Protein AF-A0AAV5IUZ8-F1 (afdb_monomer_lite)

pLDDT: mean 70.67, std 24.54, range [26.42, 98.56]

Foldseek 3Di:
DDDPPPVVVVVVVPDPDPDDDPPPDDDDDDPVVVVVVVVVVVVVVVVVVVVVVVVVVVVVVVVVVVVVCVVVVVVVVVVVVVVVVVVVVVVVVVVVVVCVVVVVVVVVVVVVVVVVVVVVLVVCVVPDPPDPDDPVRVVVVVVVVVVVVVVVVVVVVVVVVVVVVVCPPVPVPDPDDDPDDPDPPADPVNVCVVPPPVDDDPDDDDDDDDDDDDDDDDDDDDDDDDDDDDDDDDDDDDDDDDDDDDDDDDDD

Organism: NCBI:txid152421

Secondary structure (DSSP, 8-state):
---SSHHHHHHGGG--------------SSSHHHHHHHHHHHHHHHHHHHHHHHHHHHHHHHHHHHHHHHHHHHHHHHHHHHHHHHHHHHHHHHHHHHHHHHHHHHHHHHHHHHHHHHHHHHHHHHH----SS-HHHHHHHHHHHHHHHHHHHHHHHHHHHHHHHHTTTTSSS--S---S----SS-HHHHHHHT-TTS------PPPP-----------------------PPP----PPPPPPPPPP---

Sequence (252 aa):
MGAGDWFRSFICLKKVKNGTSKQVQQPNNGGNHEHIAAIRIQTAYRAYRARKAFRRLNGVRRFNELVQAHPVKEQTSSTLSHLHSWCDIQSRIRARRLCMVTEGRIKQKKLENQMKLEAKLHELEVEWCGGSETMEEILSRIQQREEAAVKRERAMAYAFSHQWRANASQYLGQTSFNLGRENWGWSWKERWIAARPWEVRVVSQGSHPKKANGKQGSKGGEEVKDPDPVISALPNGKVAAPKPKKVAPADG

Radius of gyration: 45.54 Å; chains: 1; bounding box: 79×78×131 Å

Structure (mmCIF, N/CA/C/O backbone):
data_AF-A0AAV5IUZ8-F1
#
_entry.id   AF-A0AAV5IUZ8-F1
#
loop_
_atom_site.group_PDB
_atom_site.id
_atom_site.type_symbol
_atom_site.label_atom_id
_atom_site.label_alt_id
_atom_site.label_comp_id
_atom_site.label_asym_id
_atom_site.label_entity_id
_atom_site.label_seq_id
_atom_site.pdbx_PDB_ins_code
_atom_site.Cartn_x
_atom_site.Cartn_y
_atom_site.Cartn_z
_atom_site.occupancy
_atom_site.B_iso_or_equiv
_atom_site.auth_seq_id
_atom_site.auth_comp_id
_atom_site.auth_asym_id
_atom_site.auth_atom_id
_atom_site.pdbx_PDB_model_num
ATOM 1 N N . MET A 1 1 ? 22.072 35.917 -24.110 1.00 45.81 1 MET A N 1
ATOM 2 C CA . MET A 1 1 ? 23.061 35.708 -25.188 1.00 45.81 1 MET A CA 1
ATOM 3 C C . MET A 1 1 ? 23.155 34.214 -25.490 1.00 45.81 1 MET A C 1
ATOM 5 O O . MET A 1 1 ? 23.411 33.453 -24.573 1.00 45.81 1 MET A O 1
ATOM 9 N N . GLY A 1 2 ? 22.874 33.823 -26.739 1.00 48.75 2 GLY A N 1
ATOM 10 C CA . GLY A 1 2 ? 23.442 32.650 -27.429 1.00 48.75 2 GLY A CA 1
ATOM 11 C C . GLY A 1 2 ? 23.145 31.230 -26.924 1.00 48.75 2 GLY A C 1
ATOM 12 O O . GLY A 1 2 ? 24.039 30.585 -26.398 1.00 48.75 2 GLY A O 1
ATOM 13 N N . ALA A 1 3 ? 21.952 30.686 -27.189 1.00 51.19 3 ALA A N 1
ATOM 14 C CA . ALA A 1 3 ? 21.711 29.229 -27.152 1.00 51.19 3 ALA A CA 1
ATOM 15 C C . ALA A 1 3 ? 20.733 28.763 -28.255 1.00 51.19 3 ALA A C 1
ATOM 17 O O . ALA A 1 3 ? 19.965 27.824 -28.069 1.00 51.19 3 ALA A O 1
ATOM 18 N N . GLY A 1 4 ? 20.721 29.456 -29.401 1.00 46.34 4 GLY A N 1
ATOM 19 C CA . GLY A 1 4 ? 19.759 29.224 -30.489 1.00 46.34 4 GLY A CA 1
ATOM 20 C C . GLY A 1 4 ? 20.346 28.687 -31.799 1.00 46.34 4 GLY A C 1
ATOM 21 O O . GLY A 1 4 ? 19.582 28.364 -32.707 1.00 46.34 4 GLY A O 1
ATOM 22 N N . ASP A 1 5 ? 21.672 28.566 -31.920 1.00 57.97 5 ASP A N 1
ATOM 23 C CA . ASP A 1 5 ? 22.314 28.416 -33.239 1.00 57.97 5 ASP A CA 1
ATOM 24 C C . ASP A 1 5 ? 22.674 26.983 -33.642 1.00 57.97 5 ASP A C 1
ATOM 26 O O . ASP A 1 5 ? 22.978 26.726 -34.809 1.00 57.97 5 ASP A O 1
ATOM 30 N N . TRP A 1 6 ? 22.573 25.999 -32.742 1.00 54.34 6 TRP A N 1
ATOM 31 C CA . TRP A 1 6 ? 22.939 24.628 -33.115 1.00 54.34 6 TRP A CA 1
ATOM 32 C C . TRP A 1 6 ? 21.868 23.927 -33.968 1.00 54.34 6 TRP A C 1
ATOM 34 O O . TRP A 1 6 ? 22.193 23.195 -34.904 1.00 54.34 6 TRP A O 1
ATOM 44 N N . PHE A 1 7 ? 20.584 24.215 -33.730 1.00 48.50 7 PHE A N 1
ATOM 45 C CA . PHE A 1 7 ? 19.484 23.590 -34.476 1.00 48.50 7 PHE A CA 1
ATOM 46 C C . PHE A 1 7 ? 19.320 24.134 -35.905 1.00 48.50 7 PHE A C 1
ATOM 48 O O . PHE A 1 7 ? 18.924 23.385 -36.800 1.00 48.50 7 PHE A O 1
ATOM 55 N N . ARG A 1 8 ? 19.689 25.397 -36.169 1.00 52.28 8 ARG A N 1
ATOM 56 C CA . ARG A 1 8 ? 19.676 25.955 -37.536 1.00 52.28 8 ARG A CA 1
ATOM 57 C C . ARG A 1 8 ? 20.780 25.368 -38.419 1.00 52.28 8 ARG A C 1
ATOM 59 O O . ARG A 1 8 ? 20.562 25.191 -39.614 1.00 52.28 8 ARG A O 1
ATOM 66 N N . SER A 1 9 ? 21.913 24.972 -37.835 1.00 52.97 9 SER A N 1
ATOM 67 C CA . SER A 1 9 ? 23.018 24.352 -38.579 1.00 52.97 9 SER A CA 1
ATOM 68 C C . SER A 1 9 ? 22.640 22.980 -39.167 1.00 52.97 9 SER A C 1
ATOM 70 O O . SER A 1 9 ? 22.997 22.660 -40.300 1.00 52.97 9 SER A O 1
ATOM 72 N N . PHE A 1 10 ? 21.816 22.194 -38.460 1.00 48.75 10 PHE A N 1
ATOM 73 C CA . PHE A 1 10 ? 21.432 20.849 -38.913 1.00 48.75 10 PHE A CA 1
ATOM 74 C C . PHE A 1 10 ? 20.345 20.841 -40.003 1.00 48.75 10 PHE A C 1
ATOM 76 O O . PHE A 1 10 ? 20.301 19.925 -40.825 1.00 48.75 10 PHE A O 1
ATOM 83 N N . ILE A 1 11 ? 19.483 21.864 -40.050 1.00 51.31 11 ILE A N 1
ATOM 84 C CA . ILE A 1 11 ? 18.425 21.977 -41.072 1.00 51.31 11 ILE A CA 1
ATOM 85 C C . ILE A 1 11 ? 18.948 22.622 -42.367 1.00 51.31 11 ILE A C 1
ATOM 87 O O . ILE A 1 11 ? 18.471 22.289 -43.454 1.00 51.31 11 ILE A O 1
ATOM 91 N N . CYS A 1 12 ? 19.992 23.453 -42.300 1.00 44.31 12 CYS A N 1
ATOM 92 C CA . CYS A 1 12 ? 20.579 24.072 -43.492 1.00 44.31 12 CYS A CA 1
ATOM 93 C C . CYS A 1 12 ? 21.400 23.113 -44.373 1.00 44.31 12 CYS A C 1
ATOM 95 O O . CYS A 1 12 ? 21.657 23.438 -45.530 1.00 44.31 12 CYS A O 1
ATOM 97 N N . LEU A 1 13 ? 21.744 21.904 -43.909 1.00 43.25 13 LEU A N 1
ATOM 98 C CA . LEU A 1 13 ? 22.466 20.936 -44.747 1.00 43.25 13 LEU A CA 1
ATOM 99 C C . LEU A 1 13 ? 21.565 20.162 -45.727 1.00 43.25 13 LEU A C 1
ATOM 101 O O . LEU A 1 13 ? 22.066 19.451 -46.595 1.00 43.25 13 LEU A O 1
ATOM 105 N N . LYS A 1 14 ? 20.234 20.296 -45.623 1.00 46.72 14 LYS A N 1
ATOM 106 C CA . LYS A 1 14 ? 19.278 19.546 -46.459 1.00 46.72 14 LYS A CA 1
ATOM 107 C C . LYS A 1 14 ? 18.715 20.331 -47.645 1.00 46.72 14 LYS A C 1
ATOM 109 O O . LYS A 1 14 ? 17.732 19.908 -48.249 1.00 46.72 14 LYS A O 1
ATOM 114 N N . LYS A 1 15 ? 19.332 21.459 -48.005 1.00 51.78 15 LYS A N 1
ATOM 115 C CA . LYS A 1 15 ? 18.940 22.238 -49.185 1.00 51.78 15 LYS A CA 1
ATOM 116 C C . LYS A 1 15 ? 20.157 22.634 -50.016 1.00 51.78 15 LYS A C 1
ATOM 118 O O . LYS A 1 15 ? 20.398 23.803 -50.290 1.00 51.78 15 LYS A O 1
ATOM 123 N N . VAL A 1 16 ? 20.916 21.623 -50.441 1.00 43.03 16 VAL A N 1
ATOM 124 C CA . VAL A 1 16 ? 21.790 21.770 -51.607 1.00 43.03 16 VAL A CA 1
ATOM 125 C C . VAL A 1 16 ? 20.883 21.913 -52.823 1.00 43.03 16 VAL A C 1
ATOM 127 O O . VAL A 1 16 ? 20.147 21.009 -53.208 1.00 43.03 16 VAL A O 1
ATOM 130 N N . LYS A 1 17 ? 20.894 23.130 -53.350 1.00 41.91 17 LYS A N 1
ATOM 131 C CA . LYS A 1 17 ? 20.275 23.574 -54.590 1.00 41.91 17 LYS A CA 1
ATOM 132 C C . LYS A 1 17 ? 20.760 22.661 -55.725 1.00 41.91 17 LYS A C 1
ATOM 134 O O . LYS A 1 17 ? 21.957 22.607 -55.990 1.00 41.91 17 LYS A O 1
ATOM 139 N N . ASN A 1 18 ? 19.835 21.956 -56.378 1.00 44.81 18 ASN A N 1
ATOM 140 C CA . ASN A 1 18 ? 20.086 21.228 -57.622 1.00 44.81 18 ASN A CA 1
ATOM 141 C C . ASN A 1 18 ? 20.405 22.253 -58.719 1.00 44.81 18 ASN A C 1
ATOM 143 O O . ASN A 1 18 ? 19.514 22.755 -59.397 1.00 44.81 18 ASN A O 1
ATOM 147 N N . GLY A 1 19 ? 21.675 22.630 -58.816 1.00 37.00 19 GLY A N 1
ATOM 148 C CA . GLY A 1 19 ? 22.200 23.518 -59.837 1.00 37.00 19 GLY A CA 1
ATOM 149 C C . GLY A 1 19 ? 23.027 22.724 -60.833 1.00 37.00 19 GLY A C 1
ATOM 150 O O . GLY A 1 19 ? 24.043 22.140 -60.467 1.00 37.00 19 GLY A O 1
ATOM 151 N N . THR A 1 20 ? 22.614 22.793 -62.098 1.00 37.56 20 THR A N 1
ATOM 152 C CA . THR A 1 20 ? 23.389 22.456 -63.302 1.00 37.56 20 THR A CA 1
ATOM 153 C C . THR A 1 20 ? 23.794 20.992 -63.474 1.00 37.56 20 THR A C 1
ATOM 155 O O . THR A 1 20 ? 24.857 20.542 -63.055 1.00 37.56 20 THR A O 1
ATOM 158 N N . SER A 1 21 ? 22.951 20.290 -64.234 1.00 48.59 21 SER A N 1
ATOM 159 C CA . SER A 1 21 ? 23.349 19.186 -65.105 1.00 48.59 21 SER A CA 1
ATOM 160 C C . SER A 1 21 ? 24.534 19.628 -65.971 1.00 48.59 21 SER A C 1
ATOM 162 O O . SER A 1 21 ? 24.364 20.323 -66.970 1.00 48.59 21 SER A O 1
ATOM 164 N N . LYS A 1 22 ? 25.751 19.269 -65.565 1.00 44.41 22 LYS A N 1
ATOM 165 C CA . LYS A 1 22 ? 26.856 19.096 -66.502 1.00 44.41 22 LYS A CA 1
ATOM 166 C C . LYS A 1 22 ? 26.858 17.617 -66.851 1.00 44.41 22 LYS A C 1
ATOM 168 O O . LYS A 1 22 ? 27.297 16.797 -66.046 1.00 44.41 22 LYS A O 1
ATOM 173 N N . GLN A 1 23 ? 26.315 17.283 -68.023 1.00 45.81 23 GLN A N 1
ATOM 174 C CA . GLN A 1 23 ? 26.639 16.023 -68.677 1.00 45.81 23 GLN A CA 1
ATOM 175 C C . GLN A 1 23 ? 28.162 15.969 -68.799 1.00 45.81 23 GLN A C 1
ATOM 177 O O . GLN A 1 23 ? 28.763 16.709 -69.574 1.00 45.81 23 GLN A O 1
ATOM 182 N N . VAL A 1 24 ? 28.790 15.134 -67.977 1.00 43.94 24 VAL A N 1
ATOM 183 C CA . VAL A 1 24 ? 30.162 14.712 -68.219 1.00 43.94 24 VAL A CA 1
ATOM 184 C C . VAL A 1 24 ? 30.075 13.700 -69.350 1.00 43.94 24 VAL A C 1
ATOM 186 O O . VAL A 1 24 ? 29.477 12.635 -69.199 1.00 43.94 24 VAL A O 1
ATOM 189 N N . GLN A 1 25 ? 30.606 14.109 -70.499 1.00 44.50 25 GLN A N 1
ATOM 190 C CA . GLN A 1 25 ? 30.820 13.299 -71.690 1.00 44.50 25 GLN A CA 1
ATOM 191 C C . GLN A 1 25 ? 31.369 11.919 -71.290 1.00 44.50 25 GLN A C 1
ATOM 193 O O . GLN A 1 25 ? 32.386 11.834 -70.601 1.00 44.50 25 GLN A O 1
ATOM 198 N N . GLN A 1 26 ? 30.701 10.845 -71.712 1.00 50.06 26 GLN A N 1
ATOM 199 C CA . GLN A 1 26 ? 31.278 9.503 -71.662 1.00 50.06 26 GLN A CA 1
ATOM 200 C C . GLN A 1 26 ? 32.349 9.370 -72.752 1.00 50.06 26 GLN A C 1
ATOM 202 O O . GLN A 1 26 ? 32.037 9.626 -73.916 1.00 50.06 26 GLN A O 1
ATOM 207 N N . PRO A 1 27 ? 33.556 8.871 -72.436 1.00 47.97 27 PRO A N 1
ATOM 208 C CA . PRO A 1 27 ? 34.378 8.178 -73.406 1.00 47.97 27 PRO A CA 1
ATOM 209 C C . PRO A 1 27 ? 34.230 6.664 -73.194 1.00 47.97 27 PRO A C 1
ATOM 211 O O . PRO A 1 27 ? 34.414 6.168 -72.090 1.00 47.97 27 PRO A O 1
ATOM 214 N N . ASN A 1 28 ? 33.858 5.971 -74.266 1.00 51.19 28 ASN A N 1
ATOM 215 C CA . ASN A 1 28 ? 33.983 4.543 -74.570 1.00 51.19 28 ASN A CA 1
ATOM 216 C C . ASN A 1 28 ? 33.874 3.449 -73.477 1.00 51.19 28 ASN A C 1
ATOM 218 O O . ASN A 1 28 ? 34.503 3.422 -72.422 1.00 51.19 28 ASN A O 1
ATOM 222 N N . ASN A 1 29 ? 33.062 2.468 -73.863 1.00 61.69 29 ASN A N 1
ATOM 223 C CA . ASN A 1 29 ? 32.582 1.285 -73.164 1.00 61.69 29 ASN A CA 1
ATOM 224 C C . ASN A 1 29 ? 33.733 0.338 -72.753 1.00 61.69 29 ASN A C 1
ATOM 226 O O . ASN A 1 29 ? 34.404 -0.220 -73.617 1.00 61.69 29 ASN A O 1
ATOM 230 N N . GLY A 1 30 ? 33.966 0.164 -71.445 1.00 54.38 30 GLY A N 1
ATOM 231 C CA . GLY A 1 30 ? 34.962 -0.771 -70.893 1.00 54.38 30 GLY A CA 1
ATOM 232 C C . GLY A 1 30 ? 35.444 -0.397 -69.484 1.00 54.38 30 GLY A C 1
ATOM 233 O O . GLY A 1 30 ? 35.091 -1.060 -68.516 1.00 54.38 30 GLY A O 1
ATOM 234 N N . GLY A 1 31 ? 36.176 0.716 -69.341 1.00 61.34 31 GLY A N 1
ATOM 235 C CA . GLY A 1 31 ? 36.820 1.122 -68.071 1.00 61.34 31 GLY A CA 1
ATOM 236 C C . GLY A 1 31 ? 35.959 1.941 -67.091 1.00 61.34 31 GLY A C 1
ATOM 237 O O . GLY A 1 31 ? 36.295 2.074 -65.914 1.00 61.34 31 GLY A O 1
ATOM 238 N N . ASN A 1 32 ? 34.817 2.481 -67.533 1.00 72.19 32 ASN A N 1
ATOM 239 C CA . ASN A 1 32 ? 33.970 3.349 -66.697 1.00 72.19 32 ASN A CA 1
ATOM 240 C C . ASN A 1 32 ? 33.165 2.577 -65.640 1.00 72.19 32 ASN A C 1
ATOM 242 O O . ASN A 1 32 ? 32.895 3.104 -64.559 1.00 72.19 32 ASN A O 1
ATOM 246 N N . HIS A 1 33 ? 32.788 1.328 -65.925 1.00 84.81 33 HIS A N 1
ATOM 247 C CA . HIS A 1 33 ? 32.017 0.508 -64.990 1.00 84.81 33 HIS A CA 1
ATOM 248 C C . HIS A 1 33 ? 32.831 0.128 -63.753 1.00 84.81 33 HIS A C 1
ATOM 250 O O . HIS A 1 33 ? 32.316 0.218 -62.638 1.00 84.81 33 HIS A O 1
ATOM 256 N N . GLU A 1 34 ? 34.104 -0.219 -63.934 1.00 90.81 34 GLU A N 1
ATOM 257 C CA . GLU A 1 34 ? 35.024 -0.541 -62.842 1.00 90.81 34 GLU A CA 1
ATOM 258 C C . GLU A 1 34 ? 35.296 0.682 -61.965 1.00 90.81 34 GLU A C 1
ATOM 260 O O . GLU A 1 34 ? 35.217 0.597 -60.740 1.00 90.81 34 GLU A O 1
ATOM 265 N N . HIS A 1 35 ? 35.515 1.850 -62.576 1.00 91.75 35 HIS A N 1
ATOM 266 C CA . HIS A 1 35 ? 35.729 3.096 -61.843 1.00 91.75 35 HIS A CA 1
ATOM 267 C C . HIS A 1 35 ? 34.485 3.515 -61.036 1.00 91.75 35 HIS A C 1
ATOM 269 O O . HIS A 1 35 ? 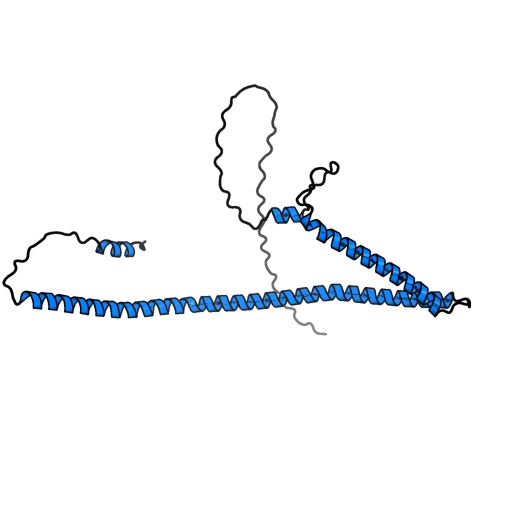34.580 3.855 -59.853 1.00 91.75 35 HIS A O 1
ATOM 275 N N . ILE A 1 36 ? 33.287 3.421 -61.628 1.00 92.12 36 ILE A N 1
ATOM 276 C CA . ILE A 1 36 ? 32.020 3.680 -60.925 1.00 92.12 36 ILE A CA 1
ATOM 277 C C . ILE A 1 36 ? 31.805 2.660 -59.794 1.00 92.12 36 ILE A C 1
ATOM 279 O O . ILE A 1 36 ? 31.396 3.037 -58.691 1.00 92.12 36 ILE A O 1
ATOM 283 N N . ALA A 1 37 ? 32.099 1.378 -60.025 1.00 94.50 37 ALA A N 1
ATOM 284 C CA . ALA A 1 37 ? 32.003 0.338 -59.004 1.00 94.50 37 ALA A CA 1
ATOM 285 C C . ALA A 1 37 ? 32.979 0.586 -57.842 1.00 94.50 37 ALA A C 1
ATOM 287 O O . ALA A 1 37 ? 32.572 0.530 -56.680 1.00 94.50 37 ALA A O 1
ATOM 288 N N . ALA A 1 38 ? 34.230 0.951 -58.134 1.00 95.50 38 ALA A N 1
ATOM 289 C CA . ALA A 1 38 ? 35.240 1.288 -57.137 1.00 95.50 38 ALA A CA 1
ATOM 290 C C . ALA A 1 38 ? 34.796 2.468 -56.260 1.00 95.50 38 ALA A C 1
ATOM 292 O O . ALA A 1 38 ? 34.865 2.381 -55.030 1.00 95.50 38 ALA A O 1
ATOM 293 N N . ILE A 1 39 ? 34.241 3.528 -56.860 1.00 94.88 39 ILE A N 1
ATOM 294 C CA . ILE A 1 39 ? 33.675 4.662 -56.113 1.00 94.88 39 ILE A CA 1
ATOM 295 C C . ILE A 1 39 ? 32.546 4.190 -55.189 1.00 94.88 39 ILE A C 1
ATOM 297 O O . ILE A 1 39 ? 32.513 4.567 -54.013 1.00 94.88 39 ILE A O 1
ATOM 301 N N . ARG A 1 40 ? 31.629 3.342 -55.670 1.00 96.56 40 ARG A N 1
ATOM 302 C CA . ARG A 1 40 ? 30.523 2.807 -54.853 1.00 96.56 40 ARG A CA 1
ATOM 303 C C . ARG A 1 40 ? 31.028 1.969 -53.677 1.00 96.56 40 ARG A C 1
ATOM 305 O O . ARG A 1 40 ? 30.537 2.132 -52.561 1.00 96.56 40 ARG A O 1
ATOM 312 N N . ILE A 1 41 ? 32.031 1.121 -53.892 1.00 96.31 41 ILE A N 1
ATOM 313 C CA . ILE A 1 41 ? 32.628 0.295 -52.834 1.00 96.31 41 ILE A CA 1
ATOM 314 C C . ILE A 1 41 ? 33.334 1.181 -51.796 1.00 96.31 41 ILE A C 1
ATOM 316 O O . ILE A 1 41 ? 33.092 1.052 -50.594 1.00 96.31 41 ILE A O 1
ATOM 320 N N . GLN A 1 42 ? 34.156 2.135 -52.237 1.00 97.06 42 GLN A N 1
ATOM 321 C CA . GLN A 1 42 ? 34.895 3.033 -51.346 1.00 97.06 42 GLN A CA 1
ATOM 322 C C . GLN A 1 42 ? 33.965 3.941 -50.533 1.00 97.06 42 GLN A C 1
ATOM 324 O O . GLN A 1 42 ? 34.158 4.112 -49.325 1.00 97.06 42 GLN A O 1
ATOM 329 N N . THR A 1 43 ? 32.935 4.506 -51.166 1.00 97.44 43 THR A N 1
ATOM 330 C CA . THR A 1 43 ? 31.925 5.325 -50.478 1.00 97.44 43 THR A CA 1
ATOM 331 C C . THR A 1 43 ? 31.140 4.499 -49.461 1.00 97.44 43 THR A C 1
ATOM 333 O O . THR A 1 43 ? 30.989 4.936 -48.315 1.00 97.44 43 THR A O 1
ATOM 336 N N . ALA A 1 44 ? 30.725 3.276 -49.810 1.00 97.69 44 ALA A N 1
ATOM 337 C CA . ALA A 1 44 ? 30.066 2.362 -48.880 1.00 97.69 44 ALA A CA 1
ATOM 338 C C . ALA A 1 44 ? 30.960 2.014 -47.676 1.00 97.69 44 ALA A C 1
ATOM 340 O O . ALA A 1 44 ? 30.487 2.048 -46.534 1.00 97.69 44 ALA A O 1
ATOM 341 N N . TYR A 1 45 ? 32.252 1.753 -47.899 1.00 97.81 45 TYR A N 1
ATOM 342 C CA . TYR A 1 45 ? 33.212 1.449 -46.835 1.00 97.81 45 TYR A CA 1
ATOM 343 C C . TYR A 1 45 ? 33.464 2.645 -45.904 1.00 97.81 45 TYR A C 1
ATOM 345 O O . TYR A 1 45 ? 33.407 2.500 -44.678 1.00 97.81 45 TYR A O 1
ATOM 353 N N . ARG A 1 46 ? 33.665 3.851 -46.458 1.00 97.50 46 ARG A N 1
ATOM 354 C CA . ARG A 1 46 ? 33.797 5.094 -45.670 1.00 97.50 46 ARG A CA 1
ATOM 355 C C . ARG A 1 46 ? 32.553 5.330 -44.810 1.00 97.50 46 ARG A C 1
ATOM 357 O O . ARG A 1 46 ? 32.670 5.593 -43.611 1.00 97.50 46 ARG A O 1
ATOM 364 N N . ALA A 1 47 ? 31.365 5.139 -45.383 1.00 97.69 47 ALA A N 1
ATOM 365 C CA . ALA A 1 47 ? 30.107 5.263 -44.657 1.00 97.69 47 ALA A CA 1
ATOM 366 C C . ALA A 1 47 ? 29.949 4.186 -43.566 1.00 97.69 47 ALA A C 1
ATOM 368 O O . ALA A 1 47 ? 29.478 4.482 -42.467 1.00 97.69 47 ALA A O 1
ATOM 369 N N . TYR A 1 48 ? 30.372 2.942 -43.821 1.00 97.75 48 TYR A N 1
ATOM 370 C CA . TYR A 1 48 ? 30.382 1.879 -42.813 1.00 97.75 48 TYR A CA 1
ATOM 371 C C . TYR A 1 48 ? 31.298 2.221 -41.634 1.00 97.75 48 TYR A C 1
ATOM 373 O O . TYR A 1 48 ? 30.868 2.113 -40.483 1.00 97.75 48 TYR A O 1
ATOM 381 N N . ARG A 1 49 ? 32.520 2.702 -41.895 1.00 97.94 49 ARG A N 1
ATOM 382 C CA . ARG A 1 49 ? 33.442 3.149 -40.842 1.00 97.94 49 ARG A CA 1
ATOM 383 C C . ARG A 1 49 ? 32.853 4.277 -39.996 1.00 97.94 49 ARG A C 1
ATOM 385 O O . ARG A 1 49 ? 32.912 4.190 -38.769 1.00 97.94 49 ARG A O 1
ATOM 392 N N . ALA A 1 50 ? 32.243 5.279 -40.632 1.00 97.75 50 ALA A N 1
ATOM 393 C CA . ALA A 1 50 ? 31.577 6.378 -39.936 1.00 97.75 50 ALA A CA 1
ATOM 394 C C . ALA A 1 50 ? 30.423 5.874 -39.053 1.00 97.75 50 ALA A C 1
ATOM 396 O O . ALA A 1 50 ? 30.371 6.182 -37.864 1.00 97.75 50 ALA A O 1
ATOM 397 N N . ARG A 1 51 ? 29.549 5.008 -39.588 1.00 97.69 51 ARG A N 1
ATOM 398 C CA . ARG A 1 51 ? 28.462 4.386 -38.812 1.00 97.69 51 ARG A CA 1
ATOM 399 C C . ARG A 1 51 ? 28.989 3.546 -37.651 1.00 97.69 51 ARG A C 1
ATOM 401 O O . ARG A 1 51 ? 28.427 3.609 -36.562 1.00 97.69 51 ARG A O 1
ATOM 408 N N . LYS A 1 52 ? 30.063 2.775 -37.851 1.00 96.88 52 LYS A N 1
ATOM 409 C CA . LYS A 1 52 ? 30.680 1.958 -36.795 1.00 96.88 52 LYS A CA 1
ATOM 410 C C . LYS A 1 52 ? 31.229 2.832 -35.668 1.00 96.88 52 LYS A C 1
ATOM 412 O O . LYS A 1 52 ? 31.009 2.501 -34.509 1.00 96.88 52 LYS A O 1
ATOM 417 N N . ALA A 1 53 ? 31.902 3.939 -35.983 1.00 97.19 53 ALA A N 1
ATOM 418 C CA . ALA A 1 53 ? 32.379 4.893 -34.980 1.00 97.19 53 ALA A CA 1
ATOM 419 C C . ALA A 1 53 ? 31.212 5.581 -34.253 1.00 97.19 53 ALA A C 1
ATOM 421 O O . ALA A 1 53 ? 31.168 5.589 -33.026 1.00 97.19 53 ALA A O 1
ATOM 422 N N . PHE A 1 54 ? 30.212 6.057 -34.997 1.00 96.75 54 PHE A N 1
ATOM 423 C CA . PHE A 1 54 ? 29.031 6.704 -34.430 1.00 96.75 54 PHE A CA 1
ATOM 424 C C . PHE A 1 54 ? 28.237 5.781 -33.496 1.00 96.75 54 PHE A C 1
ATOM 426 O O . PHE A 1 54 ? 27.806 6.209 -32.430 1.00 96.75 54 PHE A O 1
ATOM 433 N N . ARG A 1 55 ? 28.084 4.494 -33.842 1.00 96.94 55 ARG A N 1
ATOM 434 C CA . ARG A 1 55 ? 27.450 3.500 -32.957 1.00 96.94 55 ARG A CA 1
ATOM 435 C C . ARG A 1 55 ? 28.206 3.342 -31.637 1.00 96.94 55 ARG A C 1
ATOM 437 O O . ARG A 1 55 ? 27.555 3.282 -30.600 1.00 96.94 55 ARG A O 1
ATOM 444 N N . ARG A 1 56 ? 29.548 3.329 -31.659 1.00 96.62 56 ARG A N 1
ATOM 445 C CA . ARG A 1 56 ? 30.359 3.295 -30.426 1.00 96.62 56 ARG A CA 1
ATOM 446 C C . ARG A 1 56 ? 30.109 4.537 -29.572 1.00 96.62 56 ARG A C 1
ATOM 448 O O . ARG A 1 56 ? 29.807 4.400 -28.394 1.00 96.62 56 ARG A O 1
ATOM 455 N N . LEU A 1 57 ? 30.147 5.726 -30.176 1.00 96.75 57 LEU A N 1
ATOM 456 C CA . LEU A 1 57 ? 29.902 6.989 -29.468 1.00 96.75 57 LEU A CA 1
ATOM 457 C C . LEU A 1 57 ? 28.484 7.067 -28.882 1.00 96.75 57 LEU A C 1
ATOM 459 O O . LEU A 1 57 ? 28.309 7.486 -27.743 1.00 96.75 57 LEU A O 1
ATOM 463 N N . ASN A 1 58 ? 27.469 6.604 -29.615 1.00 96.75 58 ASN A N 1
ATOM 464 C CA . ASN A 1 58 ? 26.103 6.524 -29.093 1.00 96.75 58 ASN A CA 1
ATOM 465 C C . ASN A 1 58 ? 25.969 5.531 -27.932 1.00 96.75 58 ASN A C 1
ATOM 467 O O . ASN A 1 58 ? 25.206 5.797 -27.008 1.00 96.75 58 ASN A O 1
ATOM 471 N N . GLY A 1 59 ? 26.693 4.408 -27.969 1.00 96.38 59 GLY A N 1
ATOM 472 C CA . GLY A 1 59 ? 26.759 3.472 -26.845 1.00 96.38 59 GLY A CA 1
ATOM 473 C C . GLY A 1 59 ? 27.313 4.140 -25.586 1.00 96.38 59 GLY A C 1
ATOM 474 O O . GLY A 1 59 ? 26.693 4.057 -24.530 1.00 96.38 59 GLY A O 1
ATOM 475 N N . VAL A 1 60 ? 28.412 4.888 -25.725 1.00 96.94 60 VAL A N 1
ATOM 476 C CA . VAL A 1 60 ? 29.015 5.659 -24.622 1.00 96.94 60 VAL A CA 1
ATOM 477 C C . VAL A 1 60 ? 28.059 6.732 -24.094 1.00 96.94 60 VAL A C 1
ATOM 479 O O . VAL A 1 60 ? 27.891 6.861 -22.886 1.00 96.94 60 VAL A O 1
ATOM 482 N N . ARG A 1 61 ? 27.373 7.470 -24.976 1.00 97.12 61 ARG A N 1
ATOM 483 C CA . ARG A 1 61 ? 26.387 8.482 -24.565 1.00 97.12 61 ARG A CA 1
ATOM 484 C C . ARG A 1 61 ? 25.255 7.880 -23.728 1.00 97.12 61 ARG A C 1
ATOM 486 O O . ARG A 1 61 ? 24.951 8.407 -22.665 1.00 97.12 61 ARG A O 1
ATOM 493 N N . ARG A 1 62 ? 24.675 6.761 -24.173 1.00 96.69 62 ARG A N 1
ATOM 494 C CA . ARG A 1 62 ? 23.617 6.052 -23.429 1.00 96.69 62 ARG A CA 1
ATOM 495 C C . ARG A 1 62 ? 24.112 5.536 -22.082 1.00 96.69 62 ARG A C 1
ATOM 497 O O . ARG A 1 62 ? 23.385 5.605 -21.100 1.00 96.69 62 ARG A O 1
ATOM 504 N N . PHE A 1 63 ? 25.344 5.032 -22.031 1.00 96.19 63 PHE A N 1
ATOM 505 C CA . PHE A 1 63 ? 25.953 4.606 -20.775 1.00 96.19 63 PHE A CA 1
ATOM 506 C C . PHE A 1 63 ? 26.087 5.779 -19.795 1.00 96.19 63 PHE A C 1
ATOM 508 O O . PHE A 1 63 ? 25.662 5.661 -18.651 1.00 96.19 63 PHE A O 1
ATOM 515 N N . ASN A 1 64 ? 26.574 6.934 -20.253 1.00 95.56 64 ASN A N 1
ATOM 516 C CA . ASN A 1 64 ? 26.662 8.131 -19.414 1.00 95.56 64 ASN A CA 1
ATOM 517 C C . ASN A 1 64 ? 25.285 8.601 -18.924 1.00 95.56 64 ASN A C 1
ATOM 519 O O . ASN A 1 64 ? 25.145 8.925 -17.749 1.00 95.56 64 ASN A O 1
ATOM 523 N N . GLU A 1 65 ? 24.261 8.594 -19.785 1.00 95.94 65 GLU A N 1
ATOM 524 C CA . GLU A 1 65 ? 22.878 8.907 -19.390 1.00 95.94 65 GLU A CA 1
ATOM 525 C C . GLU A 1 65 ? 22.389 7.971 -18.262 1.00 95.94 65 GLU A C 1
ATOM 527 O O . GLU A 1 65 ? 21.775 8.430 -17.298 1.00 95.94 65 GLU A O 1
ATOM 532 N N . LEU A 1 66 ? 22.716 6.673 -18.324 1.00 96.00 66 LEU A N 1
ATOM 533 C CA . LEU A 1 66 ? 22.373 5.705 -17.275 1.00 96.00 66 LEU A CA 1
ATOM 534 C C . LEU A 1 66 ? 23.141 5.939 -15.970 1.00 96.00 66 LEU A C 1
ATOM 536 O O . LEU A 1 66 ? 22.533 5.900 -14.900 1.00 96.00 66 LEU A O 1
ATOM 540 N N . VAL A 1 67 ? 24.449 6.195 -16.047 1.00 96.50 67 VAL A N 1
ATOM 541 C CA . VAL A 1 67 ? 25.292 6.462 -14.870 1.00 96.50 67 VAL A CA 1
ATOM 542 C C . VAL A 1 67 ? 24.808 7.709 -14.132 1.00 96.50 67 VAL A C 1
ATOM 544 O O . VAL A 1 67 ? 24.691 7.687 -12.911 1.00 96.50 67 VAL A O 1
ATOM 547 N N . GLN A 1 68 ? 24.446 8.768 -14.861 1.00 94.69 68 GLN A N 1
ATOM 548 C CA . GLN A 1 68 ? 23.925 9.998 -14.257 1.00 94.69 68 GLN A CA 1
ATOM 549 C C . GLN A 1 68 ? 22.524 9.821 -13.649 1.00 94.69 68 GLN A C 1
ATOM 551 O O . GLN A 1 68 ? 22.193 10.468 -12.659 1.00 94.69 68 GLN A O 1
ATOM 556 N N . ALA A 1 69 ? 21.696 8.924 -14.196 1.00 93.62 69 ALA A N 1
ATOM 557 C CA . ALA A 1 69 ? 20.371 8.624 -13.648 1.00 93.62 69 ALA A CA 1
ATOM 558 C C . ALA A 1 69 ? 20.406 7.697 -12.416 1.00 93.62 69 ALA A C 1
ATOM 560 O O . ALA A 1 69 ? 19.450 7.667 -11.639 1.00 93.62 69 ALA A O 1
ATOM 561 N N . HIS A 1 70 ? 21.481 6.929 -12.229 1.00 96.00 70 HIS A N 1
ATOM 562 C CA . HIS A 1 70 ? 21.645 5.989 -11.120 1.00 96.00 70 HIS A CA 1
ATOM 563 C C . HIS A 1 70 ? 21.516 6.621 -9.718 1.00 96.00 70 HIS A C 1
ATOM 565 O O . HIS A 1 70 ? 20.705 6.124 -8.937 1.00 96.00 70 HIS A O 1
ATOM 571 N N . PRO A 1 71 ? 22.221 7.719 -9.364 1.00 95.62 71 PRO A N 1
ATOM 572 C CA . PRO A 1 71 ? 22.118 8.304 -8.023 1.00 95.62 71 PRO A CA 1
ATOM 573 C C . PRO A 1 71 ? 20.698 8.771 -7.679 1.00 95.62 71 PRO A C 1
ATOM 575 O O . PRO A 1 71 ? 20.271 8.633 -6.538 1.00 95.62 71 PRO A O 1
ATOM 578 N N . VAL A 1 72 ? 19.931 9.259 -8.661 1.00 95.50 72 VAL A N 1
ATOM 579 C CA . VAL A 1 72 ? 18.527 9.658 -8.457 1.00 95.50 72 VAL A CA 1
ATOM 580 C C . VAL A 1 72 ? 17.657 8.444 -8.113 1.00 95.50 72 VAL A C 1
ATOM 582 O O . VAL A 1 72 ? 16.785 8.525 -7.246 1.00 95.50 72 VAL A O 1
ATOM 585 N N . LYS A 1 73 ? 17.900 7.294 -8.752 1.00 95.75 73 LYS A N 1
ATOM 586 C CA . LYS A 1 73 ? 17.200 6.039 -8.435 1.00 95.75 73 LYS A CA 1
ATOM 587 C C . LYS A 1 73 ? 17.536 5.543 -7.030 1.00 95.75 73 LYS A C 1
ATOM 589 O O . LYS A 1 73 ? 16.629 5.200 -6.281 1.00 95.75 73 LYS A O 1
ATOM 594 N N . GLU A 1 74 ? 18.808 5.580 -6.649 1.00 95.88 74 GLU A N 1
ATOM 595 C CA . GLU A 1 74 ? 19.233 5.215 -5.293 1.00 95.88 74 GLU A CA 1
ATOM 596 C C . GLU A 1 74 ? 18.636 6.153 -4.237 1.00 95.88 74 GLU A C 1
ATOM 598 O O . GLU A 1 74 ? 18.100 5.702 -3.225 1.00 95.88 74 GLU A O 1
ATOM 603 N N . GLN A 1 75 ? 18.632 7.465 -4.495 1.00 96.50 75 GLN A N 1
ATOM 604 C CA . GLN A 1 75 ? 18.053 8.450 -3.583 1.00 96.50 75 GLN A CA 1
ATOM 605 C C . GLN A 1 75 ? 16.539 8.257 -3.420 1.00 96.50 75 GLN A C 1
ATOM 607 O O . GLN A 1 75 ? 16.024 8.312 -2.301 1.00 96.50 75 GLN A O 1
ATOM 612 N N . THR A 1 76 ? 15.817 8.020 -4.516 1.00 97.38 76 THR A N 1
ATOM 613 C CA . THR A 1 76 ? 14.362 7.792 -4.483 1.00 97.38 76 THR A CA 1
ATOM 614 C C . THR A 1 76 ? 14.005 6.473 -3.804 1.00 97.38 76 THR A C 1
ATOM 616 O O . THR A 1 76 ? 13.119 6.464 -2.953 1.00 97.38 76 THR A O 1
ATOM 619 N N . SER A 1 77 ? 14.733 5.393 -4.101 1.00 97.75 77 SER A N 1
ATOM 620 C CA . SER A 1 77 ? 14.594 4.091 -3.435 1.00 97.75 77 SER A CA 1
ATOM 621 C C . SER A 1 77 ? 14.844 4.194 -1.928 1.00 97.75 77 SER A C 1
ATOM 623 O O . SER A 1 77 ? 14.008 3.783 -1.121 1.00 97.75 77 SER A O 1
ATOM 625 N N . SER A 1 78 ? 15.946 4.838 -1.534 1.00 97.69 78 SER A N 1
ATOM 626 C CA . SER A 1 78 ? 16.267 5.093 -0.132 1.00 97.69 78 SER A CA 1
ATOM 627 C C . SER A 1 78 ? 15.160 5.900 0.547 1.00 97.69 78 SER A C 1
ATOM 629 O O . SER A 1 78 ? 14.616 5.468 1.561 1.00 97.69 78 SER A O 1
ATOM 631 N N . THR A 1 79 ? 14.740 7.027 -0.034 1.00 98.06 79 THR A N 1
ATOM 632 C CA . THR A 1 79 ? 13.654 7.864 0.513 1.00 98.06 79 THR A CA 1
ATOM 633 C C . THR A 1 79 ? 12.359 7.069 0.689 1.00 98.06 79 THR A C 1
ATOM 635 O O . THR A 1 79 ? 11.704 7.176 1.725 1.00 98.06 79 THR A O 1
ATOM 638 N N . LEU A 1 80 ? 12.007 6.228 -0.286 1.00 98.25 80 LEU A N 1
ATOM 639 C CA . LEU A 1 80 ? 10.825 5.375 -0.223 1.00 98.25 80 LEU A CA 1
ATOM 640 C C . LEU A 1 80 ? 10.923 4.350 0.919 1.00 98.25 80 LEU A C 1
ATOM 642 O O . LEU A 1 80 ? 9.964 4.179 1.666 1.00 98.25 80 LEU A O 1
ATOM 646 N N . SER A 1 81 ? 12.087 3.727 1.109 1.00 98.31 81 SER A N 1
ATOM 647 C CA . SER A 1 81 ? 12.339 2.802 2.224 1.00 98.31 81 SER A CA 1
ATOM 648 C C . SER A 1 81 ? 12.168 3.477 3.593 1.00 98.31 81 SER A C 1
ATOM 650 O O . SER A 1 81 ? 11.514 2.935 4.492 1.00 98.31 81 SER A O 1
ATOM 652 N N . HIS A 1 82 ? 12.670 4.709 3.741 1.00 97.81 82 HIS A N 1
ATOM 653 C CA . HIS A 1 82 ? 12.474 5.504 4.956 1.00 97.81 82 HIS A CA 1
ATOM 654 C C . HIS A 1 82 ? 10.997 5.844 5.182 1.00 97.81 82 HIS A C 1
ATOM 656 O O . HIS A 1 82 ? 10.510 5.726 6.307 1.00 97.81 82 HIS A O 1
ATOM 662 N N . LEU A 1 83 ? 10.268 6.224 4.127 1.00 98.50 83 LEU A N 1
ATOM 663 C CA . LEU A 1 83 ? 8.832 6.496 4.210 1.00 98.50 83 LEU A CA 1
ATOM 664 C C . LEU A 1 83 ? 8.039 5.254 4.622 1.00 98.50 83 LEU A C 1
ATOM 666 O O . LEU A 1 83 ? 7.213 5.351 5.526 1.00 98.50 83 LEU A O 1
ATOM 670 N N . HIS A 1 84 ? 8.314 4.089 4.029 1.00 98.38 84 HIS A N 1
ATOM 671 C CA . HIS A 1 84 ? 7.682 2.830 4.434 1.00 98.38 84 HIS A CA 1
ATOM 672 C C . HIS A 1 84 ? 7.940 2.523 5.907 1.00 98.38 84 HIS A C 1
ATOM 674 O O . HIS A 1 84 ? 6.995 2.321 6.669 1.00 98.38 84 HIS A O 1
ATOM 680 N N . SER A 1 85 ? 9.204 2.586 6.327 1.00 98.38 85 SER A N 1
ATOM 681 C CA . SER A 1 85 ? 9.594 2.346 7.719 1.00 98.38 85 SER A CA 1
ATOM 682 C C . SER A 1 85 ? 8.883 3.305 8.679 1.00 98.38 85 SER A C 1
ATOM 684 O O . SER A 1 85 ? 8.375 2.900 9.725 1.00 98.38 85 SER A O 1
ATOM 686 N N . TRP A 1 86 ? 8.784 4.584 8.312 1.00 98.44 86 TRP A N 1
ATOM 687 C CA . TRP A 1 86 ? 8.073 5.591 9.092 1.00 98.44 86 TRP A CA 1
ATOM 688 C C . TRP A 1 86 ? 6.568 5.309 9.181 1.00 98.44 86 TRP A C 1
ATOM 690 O O . TRP A 1 86 ? 5.995 5.359 10.273 1.00 98.44 86 TRP A O 1
ATOM 700 N N . CYS A 1 87 ? 5.923 4.969 8.064 1.00 98.50 87 CYS A N 1
ATOM 701 C CA . CYS A 1 87 ? 4.508 4.602 8.026 1.00 98.50 87 CYS A CA 1
ATOM 702 C C . CYS A 1 87 ? 4.209 3.358 8.874 1.00 98.50 87 CYS A C 1
ATOM 704 O O . CYS A 1 87 ? 3.203 3.334 9.591 1.00 98.50 87 CYS A O 1
ATOM 706 N N . ASP A 1 88 ? 5.090 2.360 8.859 1.00 98.56 88 ASP A N 1
ATOM 707 C CA . ASP A 1 88 ? 4.963 1.157 9.681 1.00 98.56 88 ASP A CA 1
ATOM 708 C C . ASP A 1 88 ? 5.082 1.482 11.172 1.00 98.56 88 ASP A C 1
ATOM 710 O O . ASP A 1 88 ? 4.254 1.044 11.979 1.00 98.56 88 ASP A O 1
ATOM 714 N N . ILE A 1 89 ? 6.063 2.309 11.553 1.00 98.50 89 ILE A N 1
ATOM 715 C CA . ILE A 1 89 ? 6.224 2.788 12.933 1.00 98.50 89 ILE A CA 1
ATOM 716 C C . ILE A 1 89 ? 4.973 3.554 13.378 1.00 98.50 89 ILE A C 1
ATOM 718 O O . ILE A 1 89 ? 4.419 3.269 14.443 1.00 98.50 89 ILE A O 1
ATOM 722 N N . GLN A 1 90 ? 4.478 4.487 12.561 1.00 98.44 90 GLN A N 1
ATOM 723 C CA . GLN A 1 90 ? 3.263 5.241 12.868 1.00 98.44 90 GLN A CA 1
ATOM 724 C C . GLN A 1 90 ? 2.043 4.329 13.031 1.00 98.44 90 GLN A C 1
ATOM 726 O O . GLN A 1 90 ? 1.254 4.516 13.962 1.00 98.44 90 GLN A O 1
ATOM 731 N N . SER A 1 91 ? 1.896 3.326 12.166 1.00 97.94 91 SER A N 1
ATOM 732 C CA . SER A 1 91 ? 0.798 2.358 12.227 1.00 97.94 91 SER A CA 1
ATOM 733 C C . SER A 1 91 ? 0.857 1.531 13.509 1.00 97.94 91 SER A C 1
ATOM 735 O O . SER A 1 91 ? -0.153 1.394 14.201 1.00 97.94 91 SER A O 1
ATOM 737 N N . ARG A 1 92 ? 2.052 1.075 13.906 1.00 98.31 92 ARG A N 1
ATOM 738 C CA . ARG A 1 92 ? 2.270 0.365 15.177 1.00 98.31 92 ARG A CA 1
ATOM 739 C C . ARG A 1 92 ? 1.962 1.241 16.390 1.00 98.31 92 ARG A C 1
ATOM 741 O O . ARG A 1 92 ? 1.325 0.767 17.329 1.00 98.31 92 ARG A O 1
ATOM 748 N N . ILE A 1 93 ? 2.362 2.514 16.382 1.00 98.31 93 ILE A N 1
ATOM 749 C CA . ILE A 1 93 ? 2.049 3.459 17.468 1.00 98.31 93 ILE A CA 1
ATOM 750 C C . ILE A 1 93 ? 0.537 3.664 17.583 1.00 98.31 93 ILE A C 1
ATOM 752 O O . ILE A 1 93 ? -0.008 3.598 18.684 1.00 98.31 93 ILE A O 1
ATOM 756 N N . ARG A 1 94 ? -0.155 3.890 16.460 1.00 97.94 94 ARG A N 1
ATOM 757 C CA . ARG A 1 94 ? -1.618 4.046 16.441 1.00 97.94 94 ARG A CA 1
ATOM 758 C C . ARG A 1 94 ? -2.321 2.791 16.954 1.00 97.94 94 ARG A C 1
ATOM 760 O O . ARG A 1 94 ? -3.199 2.914 17.803 1.00 97.94 94 ARG A O 1
ATOM 767 N N . ALA A 1 95 ? -1.893 1.609 16.507 1.00 97.31 95 ALA A N 1
ATOM 768 C CA . ALA A 1 95 ? -2.430 0.335 16.975 1.00 97.31 95 ALA A CA 1
ATOM 769 C C . ALA A 1 95 ? -2.246 0.171 18.490 1.00 97.31 95 ALA A C 1
ATOM 771 O O . ALA A 1 95 ? -3.213 -0.094 19.195 1.00 97.31 95 ALA A O 1
ATOM 772 N N . ARG A 1 96 ? -1.042 0.430 19.018 1.00 97.06 96 ARG A N 1
ATOM 773 C CA . ARG A 1 96 ? -0.777 0.373 20.466 1.00 97.06 96 ARG A CA 1
ATOM 774 C C . ARG A 1 96 ? -1.657 1.336 21.258 1.00 97.06 96 ARG A C 1
ATOM 776 O O . ARG A 1 96 ? -2.225 0.934 22.265 1.00 97.06 96 ARG A O 1
ATOM 783 N N . ARG A 1 97 ? -1.809 2.581 20.797 1.00 96.50 97 ARG A N 1
ATOM 784 C CA . ARG A 1 97 ? -2.682 3.572 21.450 1.00 96.50 97 ARG A CA 1
ATOM 785 C C . ARG A 1 97 ? -4.141 3.111 21.476 1.00 96.50 97 ARG A C 1
ATOM 787 O O . ARG A 1 97 ? -4.784 3.213 22.514 1.00 96.50 97 ARG A O 1
ATOM 794 N N . LEU A 1 98 ? -4.644 2.572 20.364 1.00 96.25 98 LEU A N 1
ATOM 795 C CA . LEU A 1 98 ? -6.002 2.030 20.285 1.00 96.25 98 LEU A CA 1
ATOM 796 C C . LEU A 1 98 ? -6.189 0.838 21.237 1.00 96.25 98 LEU A C 1
ATOM 798 O O . LEU A 1 98 ? -7.177 0.787 21.972 1.00 96.25 98 LEU A O 1
ATOM 802 N N . CYS A 1 99 ? -5.224 -0.086 21.263 1.00 95.31 99 CYS A N 1
ATOM 803 C CA . CYS A 1 99 ? -5.232 -1.216 22.187 1.00 95.31 99 CYS A CA 1
ATOM 804 C C . CYS A 1 99 ? -5.233 -0.742 23.641 1.00 95.31 99 CYS A C 1
ATOM 806 O O . CYS A 1 99 ? -6.108 -1.145 24.387 1.00 95.31 99 CYS A O 1
ATOM 808 N N . MET A 1 100 ? -4.351 0.179 24.040 1.00 94.12 100 MET A N 1
ATOM 809 C CA . MET A 1 100 ? -4.309 0.678 25.422 1.00 94.12 100 MET A CA 1
ATOM 810 C C . MET A 1 100 ? -5.641 1.290 25.880 1.00 94.12 100 MET A C 1
ATOM 812 O O . MET A 1 100 ? -6.102 1.007 26.984 1.00 94.12 100 MET A O 1
ATOM 816 N N . VAL A 1 101 ? -6.284 2.101 25.031 1.00 93.31 101 VAL A N 1
ATOM 817 C CA . VAL A 1 101 ? -7.574 2.737 25.355 1.00 93.31 101 VAL A CA 1
ATOM 818 C C . VAL A 1 101 ? -8.691 1.699 25.500 1.00 93.31 101 VAL A C 1
ATOM 820 O O . VAL A 1 101 ? -9.507 1.777 26.418 1.00 93.31 101 VAL A O 1
ATOM 823 N N . THR A 1 102 ? -8.740 0.721 24.596 1.00 93.44 102 THR A N 1
ATOM 824 C CA . THR A 1 102 ? -9.781 -0.317 24.610 1.00 93.44 102 THR A CA 1
ATOM 825 C C . THR A 1 102 ? -9.557 -1.334 25.722 1.00 93.44 102 THR A C 1
ATOM 827 O O . THR A 1 102 ? -10.482 -1.629 26.474 1.00 93.44 102 THR A O 1
ATOM 830 N N . GLU A 1 103 ? -8.330 -1.816 25.884 1.00 93.44 103 GLU A N 1
ATOM 831 C CA . GLU A 1 103 ? -7.940 -2.793 26.895 1.00 93.44 103 GLU A CA 1
ATOM 832 C C . GLU A 1 103 ? -8.121 -2.241 28.311 1.00 93.44 103 GLU A C 1
ATOM 834 O O . GLU A 1 103 ? -8.678 -2.937 29.156 1.00 93.44 103 GLU A O 1
ATOM 839 N N . GLY A 1 104 ? -7.740 -0.983 28.565 1.00 90.81 104 GLY A N 1
ATOM 840 C CA . GLY A 1 104 ? -7.971 -0.331 29.857 1.00 90.81 104 GLY A CA 1
ATOM 841 C C . GLY A 1 104 ? -9.458 -0.278 30.214 1.00 90.81 104 GLY A C 1
ATOM 842 O O . GLY A 1 104 ? -9.854 -0.706 31.297 1.00 90.81 104 GLY A O 1
ATOM 843 N N . ARG A 1 105 ? -10.306 0.143 29.264 1.00 92.25 105 ARG A N 1
ATOM 844 C CA . ARG A 1 105 ? -11.766 0.181 29.446 1.00 92.25 105 ARG A CA 1
ATOM 845 C C . ARG A 1 105 ? -12.365 -1.212 29.654 1.00 92.25 105 ARG A C 1
ATOM 847 O O . ARG A 1 105 ? -13.284 -1.363 30.453 1.00 92.25 105 ARG A O 1
ATOM 854 N N . ILE A 1 106 ? -11.872 -2.227 28.943 1.00 93.12 106 ILE A N 1
ATOM 855 C CA . ILE A 1 106 ? -12.328 -3.616 29.095 1.00 93.12 106 ILE A CA 1
ATOM 856 C C . ILE A 1 106 ? -11.923 -4.168 30.468 1.00 93.12 106 ILE A C 1
ATOM 858 O O . ILE A 1 106 ? -12.760 -4.753 31.152 1.00 93.12 106 ILE A O 1
ATOM 862 N N . LYS A 1 107 ? -10.673 -3.949 30.896 1.00 93.25 107 LYS A N 1
ATOM 863 C CA . LYS A 1 107 ? -10.165 -4.364 32.213 1.00 93.25 107 LYS A CA 1
ATOM 864 C C . LYS A 1 107 ? -10.942 -3.704 33.350 1.00 93.25 107 LYS A C 1
ATOM 866 O O . LYS A 1 107 ? -11.373 -4.405 34.259 1.00 93.25 107 LYS A O 1
ATOM 871 N N . GLN A 1 108 ? -11.181 -2.396 33.259 1.00 92.88 108 GLN A N 1
ATOM 872 C CA . GLN A 1 108 ? -11.977 -1.662 34.242 1.00 92.88 108 GLN A CA 1
ATOM 873 C C . GLN A 1 108 ? -13.397 -2.226 34.340 1.00 92.88 108 GLN A C 1
ATOM 875 O O . GLN A 1 108 ? -13.834 -2.592 35.425 1.00 92.88 108 GLN A O 1
ATOM 880 N N . LYS A 1 109 ? -14.092 -2.382 33.205 1.00 92.62 109 LYS A N 1
ATOM 881 C CA . LYS A 1 109 ? -15.437 -2.976 33.192 1.00 92.62 109 LYS A CA 1
ATOM 882 C C . LYS A 1 109 ? -15.462 -4.388 33.771 1.00 92.62 109 LYS A C 1
ATOM 884 O O . LYS A 1 109 ? -16.419 -4.752 34.442 1.00 92.62 109 LYS A O 1
ATOM 889 N N . LYS A 1 110 ? -14.428 -5.193 33.510 1.00 92.44 110 LYS A N 1
ATOM 890 C CA . LYS A 1 110 ? -14.316 -6.542 34.074 1.00 92.44 110 LYS A CA 1
ATOM 891 C C . LYS A 1 110 ? -14.211 -6.496 35.601 1.00 92.44 110 LYS A C 1
ATOM 893 O O . LYS A 1 110 ? -14.919 -7.252 36.256 1.00 92.44 110 LYS A O 1
ATOM 898 N N . LEU A 1 111 ? -13.379 -5.607 36.146 1.00 95.12 111 LEU A N 1
ATOM 899 C CA . LEU A 1 111 ? -13.240 -5.429 37.592 1.00 95.12 111 LEU A CA 1
ATOM 900 C C . LEU A 1 111 ? -14.545 -4.926 38.223 1.00 95.12 111 LEU A C 1
ATOM 902 O O . LEU A 1 111 ? -15.010 -5.500 39.198 1.00 95.12 111 LEU A O 1
ATOM 906 N N . GLU A 1 112 ? -15.180 -3.914 37.628 1.00 93.50 112 GLU A N 1
ATOM 907 C CA . GLU A 1 112 ? -16.480 -3.403 38.084 1.00 93.50 112 GLU A CA 1
ATOM 908 C C . GLU A 1 112 ? -17.554 -4.502 38.100 1.00 93.50 112 GLU A C 1
ATOM 910 O O . GLU A 1 112 ? -18.327 -4.601 39.049 1.00 93.50 112 GLU A O 1
ATOM 915 N N . ASN A 1 113 ? -17.597 -5.351 37.070 1.00 90.44 113 ASN A N 1
ATOM 916 C CA . ASN A 1 113 ? -18.530 -6.476 37.014 1.00 90.44 113 ASN A CA 1
ATOM 917 C C . ASN A 1 113 ? -18.233 -7.532 38.086 1.00 90.44 113 ASN A C 1
ATOM 919 O O . ASN A 1 113 ? -19.171 -8.075 38.661 1.00 90.44 113 ASN A O 1
ATOM 923 N N . GLN A 1 114 ? -16.956 -7.806 38.371 1.00 92.06 114 GLN A N 1
ATOM 924 C CA . GLN A 1 114 ? -16.566 -8.736 39.430 1.00 92.06 114 GLN A CA 1
ATOM 925 C C . GLN A 1 114 ? -16.994 -8.219 40.809 1.00 92.06 114 GLN A C 1
ATOM 927 O O . GLN A 1 114 ? -17.643 -8.947 41.550 1.00 92.06 114 GLN A O 1
ATOM 932 N N . MET A 1 115 ? -16.729 -6.946 41.115 1.00 93.31 115 MET A N 1
ATOM 933 C CA . MET A 1 115 ? -17.150 -6.332 42.381 1.00 93.31 115 MET A CA 1
ATOM 934 C C . MET A 1 115 ? -18.676 -6.338 42.541 1.00 93.31 115 MET A C 1
ATOM 936 O O . MET A 1 115 ? -19.185 -6.578 43.630 1.00 93.31 115 MET A O 1
ATOM 940 N N . LYS A 1 116 ? -19.432 -6.122 41.454 1.00 90.25 116 LYS A N 1
ATOM 941 C CA . LYS A 1 116 ? -20.901 -6.236 41.473 1.00 90.25 116 LYS A CA 1
ATOM 942 C C . LYS A 1 116 ? -21.376 -7.657 41.759 1.00 90.25 116 LYS A C 1
ATOM 944 O O . LYS A 1 116 ? -22.391 -7.820 42.424 1.00 90.25 116 LYS A O 1
ATOM 949 N N . LEU A 1 117 ? -20.685 -8.667 41.232 1.00 86.62 117 LEU A N 1
ATOM 950 C CA . LEU A 1 117 ? -21.009 -10.063 41.507 1.00 86.62 117 LEU A CA 1
ATOM 951 C C . LEU A 1 117 ? -20.748 -10.398 42.979 1.00 86.62 117 LEU A C 1
ATOM 953 O O . LEU A 1 117 ? -21.627 -10.945 43.631 1.00 86.62 117 LEU A O 1
ATOM 957 N N . GLU A 1 118 ? -19.585 -10.016 43.505 1.00 89.69 118 GLU A N 1
ATOM 958 C CA . GLU A 1 118 ? -19.231 -10.214 44.916 1.00 89.69 118 GLU A CA 1
ATOM 959 C C . GLU A 1 118 ? -20.206 -9.482 45.854 1.00 89.69 118 GLU A C 1
ATOM 961 O O . GLU A 1 118 ? -20.662 -10.061 46.835 1.00 89.69 118 GLU A O 1
ATOM 966 N N . ALA A 1 119 ? -20.623 -8.259 45.508 1.00 90.12 119 ALA A N 1
ATOM 967 C CA . ALA A 1 119 ? -21.638 -7.525 46.263 1.00 90.12 119 ALA A CA 1
ATOM 968 C C . ALA A 1 119 ? -23.004 -8.233 46.264 1.00 90.12 119 ALA A C 1
ATOM 970 O O . ALA A 1 119 ? -23.616 -8.350 47.321 1.00 90.12 119 ALA A O 1
ATOM 971 N N . LYS A 1 120 ? -23.459 -8.751 45.111 1.00 85.31 120 LYS A N 1
ATOM 972 C CA . LYS A 1 120 ? -24.704 -9.537 45.023 1.00 85.31 120 LYS A CA 1
ATOM 973 C C . LYS A 1 120 ? -24.634 -10.807 45.871 1.00 85.31 120 LYS A C 1
ATOM 975 O O . LYS A 1 120 ? -25.630 -11.168 46.482 1.00 85.31 120 LYS A O 1
ATOM 980 N N . LEU A 1 121 ? -23.483 -11.487 45.892 1.00 85.12 121 LEU A N 1
ATOM 981 C CA . LEU A 1 121 ? -23.280 -12.681 46.718 1.00 85.12 121 LEU A CA 1
ATOM 982 C C . LEU A 1 121 ? -23.381 -12.341 48.207 1.00 85.12 121 LEU A C 1
ATOM 984 O O . LEU A 1 121 ? -24.098 -13.022 48.930 1.00 85.12 121 LEU A O 1
ATOM 988 N N . HIS A 1 122 ? -22.725 -11.262 48.636 1.00 86.88 122 HIS A N 1
ATOM 989 C CA . HIS A 1 122 ? -22.758 -10.820 50.027 1.00 86.88 122 HIS A CA 1
ATOM 990 C C . HIS A 1 122 ? -24.148 -10.316 50.456 1.00 86.88 122 HIS A C 1
ATOM 992 O O . HIS A 1 122 ? -24.583 -10.589 51.568 1.00 86.88 122 HIS A O 1
ATOM 998 N N . GLU A 1 123 ? -24.866 -9.586 49.597 1.00 86.56 123 GLU A N 1
ATOM 999 C CA . GLU A 1 123 ? -26.251 -9.160 49.860 1.00 86.56 123 GLU A CA 1
ATOM 1000 C C . GLU A 1 123 ? -27.165 -10.371 50.083 1.00 86.56 123 GLU A C 1
ATOM 1002 O O . GLU A 1 123 ? -27.872 -10.434 51.088 1.00 86.56 123 GLU A O 1
ATOM 1007 N N . LEU A 1 124 ? -27.068 -11.374 49.204 1.00 81.12 124 LEU A N 1
ATOM 1008 C CA . LEU A 1 124 ? -27.806 -12.627 49.349 1.00 81.12 124 LEU A CA 1
ATOM 1009 C C . LEU A 1 124 ? -27.420 -13.381 50.624 1.00 81.12 124 LEU A C 1
ATOM 1011 O O . LEU A 1 124 ? -28.303 -13.927 51.273 1.00 81.12 124 LEU A O 1
ATOM 1015 N N . GLU A 1 125 ? -26.136 -13.415 50.990 1.00 83.62 125 GLU A N 1
ATOM 1016 C CA . GLU A 1 125 ? -25.650 -14.072 52.211 1.00 83.62 125 GLU A CA 1
ATOM 1017 C C . GLU A 1 125 ? -26.196 -13.410 53.485 1.00 83.62 125 GLU A C 1
ATOM 1019 O O . GLU A 1 125 ? -26.593 -14.109 54.414 1.00 83.62 125 GLU A O 1
ATOM 1024 N N . VAL A 1 126 ? -26.279 -12.076 53.513 1.00 82.38 126 VAL A N 1
ATOM 1025 C CA . VAL A 1 126 ? -26.813 -11.314 54.654 1.00 82.38 126 VAL A CA 1
ATOM 1026 C C . VAL A 1 126 ? -28.336 -11.434 54.770 1.00 82.38 126 VAL A C 1
ATOM 1028 O O . VAL A 1 126 ? -28.858 -11.510 55.881 1.00 82.38 126 VAL A O 1
ATOM 1031 N N . GLU A 1 127 ? -29.063 -11.447 53.651 1.00 79.12 127 GLU A N 1
ATOM 1032 C CA . GLU A 1 127 ? -30.535 -11.510 53.634 1.00 79.12 127 GLU A CA 1
ATOM 1033 C C . GLU A 1 127 ? -31.079 -12.953 53.736 1.00 79.12 127 GLU A C 1
ATOM 1035 O O . GLU A 1 127 ? -32.282 -13.175 53.910 1.00 79.12 127 GLU A O 1
ATOM 1040 N N . TRP A 1 128 ? -30.202 -13.960 53.662 1.00 75.94 128 TRP A N 1
ATOM 1041 C CA . TRP A 1 128 ? -30.572 -15.373 53.663 1.00 75.94 128 TRP A CA 1
ATOM 1042 C C . TRP A 1 128 ? -31.259 -15.822 54.964 1.00 75.94 128 TRP A C 1
ATOM 1044 O O . TRP A 1 128 ? -30.614 -16.128 55.964 1.00 75.94 128 TRP A O 1
ATOM 1054 N N . CYS A 1 129 ? -32.588 -15.958 54.937 1.00 61.94 129 CYS A N 1
ATOM 1055 C CA . CYS A 1 129 ? -33.394 -16.396 56.086 1.00 61.94 129 CYS A CA 1
ATOM 1056 C C . CYS A 1 129 ? -33.856 -17.867 56.005 1.00 61.94 129 CYS A C 1
ATOM 1058 O O . CYS A 1 129 ? -34.990 -18.176 56.367 1.00 61.94 129 CYS A O 1
ATOM 1060 N N . GLY A 1 130 ? -33.009 -18.788 55.523 1.00 66.81 130 GLY A N 1
ATOM 1061 C CA . GLY A 1 130 ? -33.265 -20.236 55.635 1.00 66.81 130 GLY A CA 1
ATOM 1062 C C . GLY A 1 130 ? -34.483 -20.757 54.855 1.00 66.81 130 GLY A C 1
ATOM 1063 O O . GLY A 1 130 ? -35.162 -21.673 55.318 1.00 66.81 130 GLY A O 1
ATOM 1064 N N . GLY A 1 131 ? -34.780 -20.167 53.692 1.00 73.38 131 GLY A N 1
ATOM 1065 C CA . GLY A 1 131 ? -35.848 -20.632 52.802 1.00 73.38 131 GLY A CA 1
ATOM 1066 C C . GLY A 1 131 ? -35.623 -22.057 52.271 1.00 73.38 131 GLY A C 1
ATOM 1067 O O . GLY A 1 131 ? -34.532 -22.610 52.369 1.00 73.38 131 GLY A O 1
ATOM 1068 N N . SER A 1 132 ? -36.670 -22.659 51.694 1.00 72.31 132 SER A N 1
ATOM 1069 C CA . SER A 1 132 ? -36.640 -24.037 51.175 1.00 72.31 132 SER A CA 1
ATOM 1070 C C . SER A 1 132 ? -35.852 -24.215 49.871 1.00 72.31 132 SER A C 1
ATOM 1072 O O . SER A 1 132 ? -35.493 -25.339 49.534 1.00 72.31 132 SER A O 1
ATOM 1074 N N . GLU A 1 133 ? -35.635 -23.136 49.112 1.00 75.50 133 GLU A N 1
ATOM 1075 C CA . GLU A 1 133 ? -34.772 -23.138 47.922 1.00 75.50 133 GLU A CA 1
ATOM 1076 C C . GLU A 1 133 ? -33.303 -23.105 48.374 1.00 75.50 133 GLU A C 1
ATOM 1078 O O . GLU A 1 133 ? -32.990 -22.550 49.423 1.00 75.50 133 GLU A O 1
ATOM 1083 N N . THR A 1 134 ? -32.382 -23.694 47.615 1.00 81.56 134 THR A N 1
ATOM 1084 C CA . THR A 1 134 ? -30.947 -23.561 47.929 1.00 81.56 134 THR A CA 1
ATOM 1085 C C . THR A 1 134 ? -30.402 -22.235 47.392 1.00 81.56 134 THR A C 1
ATOM 1087 O O . THR A 1 134 ? -30.890 -21.706 46.391 1.00 81.56 134 THR A O 1
ATOM 1090 N N . MET A 1 135 ? -29.362 -21.691 48.033 1.00 76.81 135 MET A N 1
ATOM 1091 C CA . MET A 1 135 ? -28.692 -20.454 47.600 1.00 76.81 135 MET A CA 1
ATOM 1092 C C . MET A 1 135 ? -28.308 -20.489 46.106 1.00 76.81 135 MET A C 1
ATOM 1094 O O . MET A 1 135 ? -28.518 -19.528 45.363 1.00 76.81 135 MET A O 1
ATOM 1098 N N . GLU A 1 136 ? -27.797 -21.631 45.641 1.00 81.38 136 GLU A N 1
ATOM 1099 C CA . GLU A 1 136 ? -27.400 -21.850 44.245 1.00 81.38 136 GLU A CA 1
ATOM 1100 C C . GLU A 1 136 ? -28.582 -21.857 43.270 1.00 81.38 136 GLU A C 1
ATOM 1102 O O . GLU A 1 136 ? -28.457 -21.346 42.154 1.00 81.38 136 GLU A O 1
ATOM 1107 N N . GLU A 1 137 ? -29.751 -22.352 43.680 1.00 85.44 137 GLU A N 1
ATOM 1108 C CA . GLU A 1 137 ? -30.963 -22.327 42.854 1.00 85.44 137 GLU A CA 1
ATOM 1109 C C . GLU A 1 137 ? -31.414 -20.891 42.566 1.00 85.44 137 GLU A C 1
ATOM 1111 O O . GLU A 1 137 ? -31.704 -20.537 41.417 1.00 85.44 137 GLU A O 1
ATOM 1116 N N . ILE A 1 138 ? -31.391 -20.022 43.577 1.00 81.44 138 ILE A N 1
ATOM 1117 C CA . ILE A 1 138 ? -31.781 -18.616 43.426 1.00 81.44 138 ILE A CA 1
ATOM 1118 C C . ILE A 1 138 ? -30.771 -17.857 42.558 1.00 81.44 138 ILE A C 1
ATOM 1120 O O . ILE A 1 138 ? -31.181 -17.120 41.652 1.00 81.44 138 ILE A O 1
ATOM 1124 N N . LEU A 1 139 ? -29.468 -18.089 42.754 1.00 80.31 139 LEU A N 1
ATOM 1125 C CA . LEU A 1 139 ? -28.415 -17.522 41.906 1.00 80.31 139 LEU A CA 1
ATOM 1126 C C . LEU A 1 139 ? -28.557 -17.970 40.446 1.00 80.31 139 LEU A C 1
ATOM 1128 O O . LEU A 1 139 ? -28.509 -17.135 39.540 1.00 80.31 139 LEU A O 1
ATOM 1132 N N . SER A 1 140 ? -28.818 -19.257 40.207 1.00 85.69 140 SER A N 1
ATOM 1133 C CA . SER A 1 140 ? -29.011 -19.791 38.856 1.00 85.69 140 SER A CA 1
ATOM 1134 C C . SER A 1 140 ? -30.225 -19.162 38.156 1.00 85.69 140 SER A C 1
ATOM 1136 O O . SER A 1 140 ? -30.148 -18.800 36.979 1.00 85.69 140 SER A O 1
ATOM 1138 N N . ARG A 1 141 ? -31.326 -18.920 38.884 1.00 87.25 141 ARG A N 1
ATOM 1139 C CA . ARG A 1 141 ? -32.528 -18.248 38.361 1.00 87.25 141 ARG A CA 1
ATOM 1140 C C . ARG A 1 141 ? -32.266 -16.779 38.019 1.00 87.25 141 ARG A C 1
ATOM 1142 O O . ARG A 1 141 ? -32.769 -16.292 37.002 1.00 87.25 141 ARG A O 1
ATOM 1149 N N . ILE A 1 142 ? -31.494 -16.067 38.841 1.00 85.25 142 ILE A N 1
ATOM 1150 C CA . ILE A 1 142 ? -31.084 -14.678 38.571 1.00 85.25 142 ILE A CA 1
ATOM 1151 C C . ILE A 1 142 ? -30.171 -14.630 37.341 1.00 85.25 142 ILE A C 1
ATOM 1153 O O . ILE A 1 142 ? -30.411 -13.830 36.433 1.00 85.25 142 ILE A O 1
ATOM 1157 N N . GLN A 1 143 ? -29.193 -15.533 37.258 1.00 85.25 143 GLN A N 1
ATOM 1158 C CA . GLN A 1 143 ? -28.275 -15.622 36.127 1.00 85.25 143 GLN A CA 1
ATOM 1159 C C . GLN A 1 143 ? -29.009 -15.947 34.816 1.00 85.25 143 GLN A C 1
ATOM 1161 O O . GLN A 1 143 ? -28.777 -15.285 33.809 1.00 85.25 143 GLN A O 1
ATOM 1166 N N . GLN A 1 144 ? -29.970 -16.875 34.826 1.00 91.12 144 GLN A N 1
ATOM 1167 C CA . GLN A 1 144 ? -30.822 -17.188 33.667 1.00 91.12 144 GLN A CA 1
ATOM 1168 C C . GLN A 1 144 ? -31.582 -15.954 33.149 1.00 91.12 144 GLN A C 1
ATOM 1170 O O . GLN A 1 144 ? -31.672 -15.727 31.937 1.00 91.12 144 GLN A O 1
ATOM 1175 N N . ARG A 1 145 ? -32.116 -15.120 34.054 1.00 90.31 145 ARG A N 1
ATOM 1176 C CA . ARG A 1 145 ? -32.800 -13.866 33.686 1.00 90.31 145 ARG A CA 1
ATOM 1177 C C . ARG A 1 145 ? -31.830 -12.851 33.080 1.00 90.31 145 ARG A C 1
ATOM 1179 O O . ARG A 1 145 ? -32.174 -12.216 32.080 1.00 90.31 145 ARG A O 1
ATOM 1186 N N . GLU A 1 146 ? -30.633 -12.727 33.648 1.00 88.94 146 GLU A N 1
ATOM 1187 C CA . GLU A 1 146 ? -29.574 -11.846 33.144 1.00 88.94 146 GLU A CA 1
ATOM 1188 C C . GLU A 1 146 ? -29.091 -12.295 31.754 1.00 88.94 146 GLU A C 1
ATOM 1190 O O . GLU A 1 146 ? -29.063 -11.497 30.818 1.00 88.94 146 GLU A O 1
ATOM 1195 N N . GLU A 1 147 ? -28.839 -13.589 31.555 1.00 90.31 147 GLU A N 1
ATOM 1196 C CA . GLU A 1 147 ? -28.471 -14.160 30.255 1.00 90.31 147 GLU A CA 1
ATOM 1197 C C . GLU A 1 147 ? -29.561 -13.955 29.193 1.00 90.31 147 GLU A C 1
ATOM 1199 O O . GLU A 1 147 ? -29.262 -13.644 28.034 1.00 90.31 147 GLU A O 1
ATOM 1204 N N . ALA A 1 148 ? -30.838 -14.085 29.570 1.00 93.75 148 ALA A N 1
ATOM 1205 C CA . ALA A 1 148 ? -31.957 -13.792 28.680 1.00 93.75 148 ALA A CA 1
ATOM 1206 C C . ALA A 1 148 ? -32.016 -12.302 28.296 1.00 93.75 148 ALA A C 1
ATOM 1208 O O . ALA A 1 148 ? -32.321 -11.978 27.146 1.00 93.75 148 ALA A O 1
ATOM 1209 N N . ALA A 1 149 ? -31.712 -11.387 29.221 1.00 92.38 149 ALA A N 1
ATOM 1210 C CA . ALA A 1 149 ? -31.615 -9.956 28.931 1.00 92.38 149 ALA A CA 1
ATOM 1211 C C . ALA A 1 149 ? -30.441 -9.646 27.986 1.00 92.38 149 ALA A C 1
ATOM 1213 O O . ALA A 1 149 ? -30.646 -9.001 26.957 1.00 92.38 149 ALA A O 1
ATOM 1214 N N . VAL A 1 150 ? -29.253 -10.205 28.242 1.00 92.62 150 VAL A N 1
ATOM 1215 C CA . VAL A 1 150 ? -28.072 -10.056 27.371 1.00 92.62 150 VAL A CA 1
ATOM 1216 C C . VAL A 1 150 ? -28.346 -10.581 25.958 1.00 92.62 150 VAL A C 1
ATOM 1218 O O . VAL A 1 150 ? -27.966 -9.949 24.970 1.00 92.62 150 VAL A O 1
ATOM 1221 N N . LYS A 1 151 ? -29.050 -11.714 25.817 1.00 95.81 151 LYS A N 1
ATOM 1222 C CA . LYS A 1 151 ? -29.470 -12.232 24.501 1.00 95.81 151 LYS A CA 1
ATOM 1223 C C . LYS A 1 151 ? -30.394 -11.256 23.769 1.00 95.81 151 LYS A C 1
ATOM 1225 O O . LYS A 1 151 ? -30.212 -11.058 22.567 1.00 95.81 151 LYS A O 1
ATOM 1230 N N . ARG A 1 152 ? -31.342 -10.619 24.469 1.00 96.88 152 ARG A N 1
ATOM 1231 C CA . ARG A 1 152 ? -32.213 -9.583 23.883 1.00 96.88 152 ARG A CA 1
ATOM 1232 C C . ARG A 1 152 ? -31.410 -8.366 23.435 1.00 96.88 152 ARG A C 1
ATOM 1234 O O . ARG A 1 152 ? -31.581 -7.928 22.303 1.00 96.88 152 ARG A O 1
ATOM 1241 N N . GLU A 1 153 ? -30.494 -7.863 24.261 1.00 93.25 153 GLU A N 1
ATOM 1242 C CA . GLU A 1 153 ? -29.615 -6.745 23.887 1.00 93.25 153 GLU A CA 1
ATOM 1243 C C . GLU A 1 153 ? -28.762 -7.070 22.662 1.00 93.25 153 GLU A C 1
ATOM 1245 O O . GLU A 1 153 ? -28.670 -6.272 21.728 1.00 93.25 153 GLU A O 1
ATOM 1250 N N . ARG A 1 154 ? -28.190 -8.277 22.618 1.00 95.38 154 ARG A N 1
ATOM 1251 C CA . ARG A 1 154 ? -27.417 -8.750 21.469 1.00 95.38 154 ARG A CA 1
ATOM 1252 C C . ARG A 1 154 ? -28.266 -8.815 20.204 1.00 95.38 154 ARG A C 1
ATOM 1254 O O . ARG A 1 154 ? -27.802 -8.380 19.152 1.00 95.38 154 ARG A O 1
ATOM 1261 N N . ALA A 1 155 ? -29.491 -9.330 20.301 1.00 95.88 155 ALA A N 1
ATOM 1262 C CA . ALA A 1 155 ? -30.429 -9.374 19.184 1.00 95.88 155 ALA A CA 1
ATOM 1263 C C . ALA A 1 155 ? -30.815 -7.962 18.710 1.00 95.88 155 ALA A C 1
ATOM 1265 O O . ALA A 1 155 ? -30.831 -7.715 17.507 1.00 95.88 155 ALA A O 1
ATOM 1266 N N . MET A 1 156 ? -31.037 -7.014 19.626 1.00 95.12 156 MET A N 1
ATOM 1267 C CA . MET A 1 156 ? -31.313 -5.612 19.285 1.00 95.12 156 MET A CA 1
ATOM 1268 C C . MET A 1 156 ? -30.114 -4.933 18.605 1.00 95.12 156 MET A C 1
ATOM 1270 O O . MET A 1 156 ? -30.278 -4.292 17.568 1.00 95.12 156 MET A O 1
ATOM 1274 N N . ALA A 1 157 ? -28.895 -5.114 19.124 1.00 92.62 157 ALA A N 1
ATOM 1275 C CA . ALA A 1 157 ? -27.676 -4.589 18.504 1.00 92.62 157 ALA A CA 1
ATOM 1276 C C . ALA A 1 157 ? -27.420 -5.212 17.117 1.00 92.62 157 ALA A C 1
ATOM 1278 O O . ALA A 1 157 ? -27.006 -4.525 16.175 1.00 92.62 157 ALA A O 1
ATOM 1279 N N . TYR A 1 158 ? -27.702 -6.510 16.970 1.00 92.56 158 TYR A N 1
ATOM 1280 C CA . TYR A 1 158 ? -27.663 -7.202 15.686 1.00 92.56 15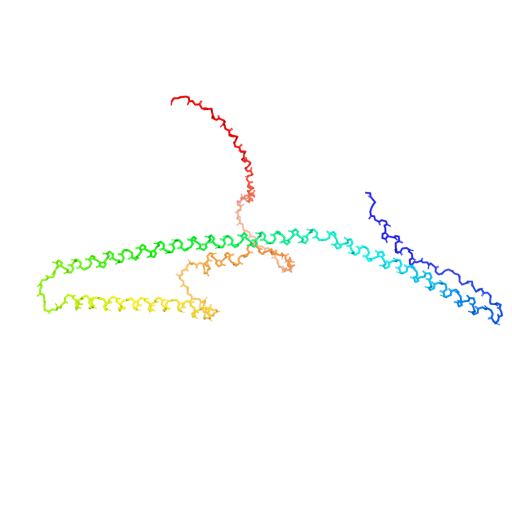8 TYR A CA 1
ATOM 1281 C C . TYR A 1 158 ? -28.682 -6.596 14.713 1.00 92.56 158 TYR A C 1
ATOM 1283 O O . TYR A 1 158 ? -28.283 -6.135 13.647 1.00 92.56 158 TYR A O 1
ATOM 1291 N N . ALA A 1 159 ? -29.955 -6.485 15.098 1.00 90.25 159 ALA A N 1
ATOM 1292 C CA . ALA A 1 159 ? -30.999 -5.891 14.265 1.00 90.25 159 ALA A CA 1
ATOM 1293 C C . ALA A 1 159 ? -30.645 -4.461 13.820 1.00 90.25 159 ALA A C 1
ATOM 1295 O O . ALA A 1 159 ? -30.708 -4.161 12.630 1.00 90.25 159 ALA A O 1
ATOM 1296 N N . PHE A 1 160 ? -30.176 -3.604 14.733 1.00 87.88 160 PHE A N 1
ATOM 1297 C CA . PHE A 1 160 ? -29.795 -2.223 14.418 1.00 87.88 160 PHE A CA 1
ATOM 1298 C C . PHE A 1 160 ? -28.604 -2.137 13.447 1.00 87.88 160 PHE A C 1
ATOM 1300 O O . PHE A 1 160 ? -28.637 -1.392 12.465 1.00 87.88 160 PHE A O 1
ATOM 1307 N N . SER A 1 161 ? -27.554 -2.938 13.666 1.00 87.44 161 SER A N 1
ATOM 1308 C CA . SER A 1 161 ? -26.396 -2.977 12.756 1.00 87.44 161 SER A CA 1
ATOM 1309 C C . SER A 1 161 ? -26.749 -3.514 11.364 1.00 87.44 161 SER A C 1
ATOM 1311 O O . SER A 1 161 ? -26.167 -3.076 10.367 1.00 87.44 161 SER A O 1
ATOM 1313 N N . HIS A 1 162 ? -27.724 -4.420 11.281 1.00 78.25 162 HIS A N 1
ATOM 1314 C CA . HIS A 1 162 ? -28.196 -4.990 10.021 1.00 78.25 162 HIS A CA 1
ATOM 1315 C C . HIS A 1 162 ? -29.198 -4.069 9.314 1.00 78.25 162 HIS A C 1
ATOM 1317 O O . HIS A 1 162 ? -29.158 -3.981 8.089 1.00 78.25 162 HIS A O 1
ATOM 1323 N N . GLN A 1 163 ? -29.995 -3.283 10.045 1.00 76.75 163 GLN A N 1
ATOM 1324 C CA . GLN A 1 163 ? -30.854 -2.237 9.478 1.00 76.75 163 GLN A CA 1
ATOM 1325 C C . GLN A 1 163 ? -30.038 -1.174 8.722 1.00 76.75 163 GLN A C 1
ATOM 1327 O O . GLN A 1 163 ? -30.441 -0.738 7.641 1.00 76.75 163 GLN A O 1
ATOM 1332 N N . TRP A 1 164 ? -28.866 -0.790 9.245 1.00 60.41 164 TRP A N 1
ATOM 1333 C CA . TRP A 1 164 ? -27.980 0.189 8.597 1.00 60.41 164 TRP A CA 1
ATOM 1334 C C . TRP A 1 164 ? -27.240 -0.376 7.371 1.00 60.41 164 TRP A C 1
ATOM 1336 O O . TRP A 1 164 ? -26.842 0.376 6.484 1.00 60.41 164 TRP A O 1
ATOM 1346 N N . ARG A 1 165 ? -27.066 -1.704 7.289 1.00 58.31 165 ARG A N 1
ATOM 1347 C CA . ARG A 1 165 ? -26.462 -2.378 6.123 1.00 58.31 165 ARG A CA 1
ATOM 1348 C C . ARG A 1 165 ? -27.479 -2.751 5.042 1.00 58.31 165 ARG A C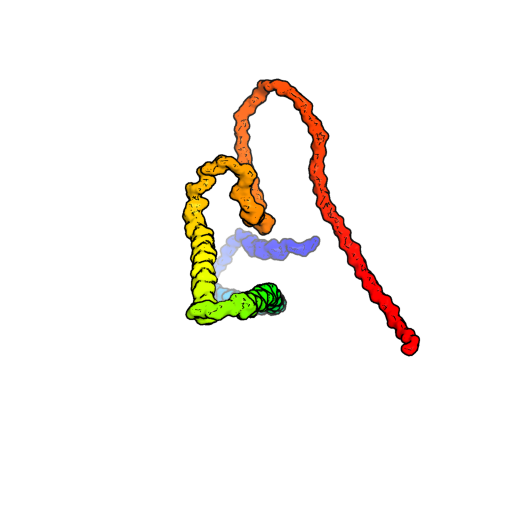 1
ATOM 1350 O O . ARG A 1 165 ? -27.126 -2.719 3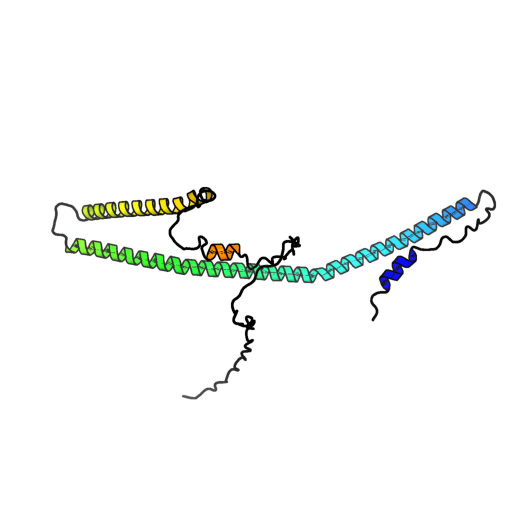.869 1.00 58.31 165 ARG A O 1
ATOM 1357 N N . ALA A 1 166 ? -28.724 -3.048 5.408 1.00 49.91 166 ALA A N 1
ATOM 1358 C CA . ALA A 1 166 ? -29.790 -3.381 4.461 1.00 49.91 166 ALA A CA 1
ATOM 1359 C C . ALA A 1 166 ? -30.283 -2.161 3.653 1.00 49.91 166 ALA A C 1
ATOM 1361 O O . ALA A 1 166 ? -30.669 -2.299 2.497 1.00 49.91 166 ALA A O 1
ATOM 1362 N N . ASN A 1 167 ? -30.201 -0.950 4.216 1.00 50.91 167 ASN A N 1
ATOM 1363 C CA . ASN A 1 167 ? -30.704 0.274 3.577 1.00 50.91 167 ASN A CA 1
ATOM 1364 C C . ASN A 1 167 ? -29.700 1.015 2.678 1.00 50.91 167 ASN A C 1
ATOM 1366 O O . ASN A 1 167 ? -30.072 2.005 2.050 1.00 50.91 167 ASN A O 1
ATOM 1370 N N . ALA A 1 168 ? -28.462 0.531 2.528 1.00 50.88 168 ALA A N 1
ATOM 1371 C CA . ALA A 1 168 ? -27.505 1.140 1.597 1.00 50.88 168 ALA A CA 1
ATOM 1372 C C . ALA A 1 168 ? -27.928 1.001 0.117 1.00 50.88 168 ALA A C 1
ATOM 1374 O O . ALA A 1 168 ? -27.424 1.731 -0.730 1.00 50.88 168 ALA A O 1
ATOM 1375 N N . SER A 1 169 ? -28.871 0.098 -0.190 1.00 52.47 169 SER A N 1
ATOM 1376 C CA . SER A 1 169 ? -29.375 -0.136 -1.550 1.00 52.47 169 SER A CA 1
ATOM 1377 C C . SER A 1 169 ? -30.823 0.320 -1.788 1.00 52.47 169 SER A C 1
ATOM 1379 O O . SER A 1 169 ? -31.254 0.312 -2.937 1.00 52.47 169 SER A O 1
ATOM 1381 N N . GLN A 1 170 ? -31.584 0.717 -0.759 1.00 52.50 170 GLN A N 1
ATOM 1382 C CA . GLN A 1 170 ? -33.012 1.067 -0.908 1.00 52.50 170 GLN A CA 1
ATOM 1383 C C . GLN A 1 170 ? -33.331 2.567 -0.772 1.00 52.50 170 GLN A C 1
ATOM 1385 O O . GLN A 1 170 ? -34.459 2.969 -1.031 1.00 52.50 170 GLN A O 1
ATOM 1390 N N . TYR A 1 171 ? -32.343 3.425 -0.496 1.00 49.38 171 TYR A N 1
ATOM 1391 C CA . TYR A 1 171 ? -32.541 4.880 -0.376 1.00 49.38 171 TYR A CA 1
ATOM 1392 C C . TYR A 1 171 ? -31.909 5.725 -1.494 1.00 49.38 171 TYR A C 1
ATOM 1394 O O . TYR A 1 171 ? -31.678 6.915 -1.310 1.00 49.38 171 TYR A O 1
ATOM 1402 N N . LEU A 1 172 ? -31.695 5.157 -2.687 1.00 45.12 172 LEU A N 1
ATOM 1403 C CA . LEU A 1 172 ? -31.489 5.970 -3.899 1.00 45.12 172 LEU A CA 1
ATOM 1404 C C . LEU A 1 172 ? -32.821 6.353 -4.586 1.00 45.12 172 LEU A C 1
ATOM 1406 O O . LEU A 1 172 ? -32.808 7.046 -5.596 1.00 45.12 172 LEU A O 1
ATOM 1410 N N . GLY A 1 173 ? -33.976 5.938 -4.043 1.00 48.00 173 GLY A N 1
ATOM 1411 C CA . GLY A 1 173 ? -35.279 6.118 -4.701 1.00 48.00 173 GLY A CA 1
ATOM 1412 C C . GLY A 1 173 ? -36.414 6.726 -3.872 1.00 48.00 173 GLY A C 1
ATOM 1413 O O . GLY A 1 173 ? -37.488 6.925 -4.428 1.00 48.00 173 GLY A O 1
ATOM 1414 N N . GLN A 1 174 ? -36.240 7.027 -2.577 1.00 46.44 174 GLN A N 1
ATOM 1415 C CA . GLN A 1 174 ? -37.382 7.436 -1.741 1.00 46.44 174 GLN A CA 1
ATOM 1416 C C . GLN A 1 174 ? -37.016 8.410 -0.610 1.00 46.44 174 GLN A C 1
ATOM 1418 O O . GLN A 1 174 ? -37.207 8.136 0.569 1.00 46.44 174 GLN A O 1
ATOM 1423 N N . THR A 1 175 ? -36.512 9.589 -0.973 1.00 36.09 175 THR A N 1
ATOM 1424 C CA . THR A 1 175 ? -36.548 10.781 -0.104 1.00 36.09 175 THR A CA 1
ATOM 1425 C C . THR A 1 175 ? -36.961 12.006 -0.913 1.00 36.09 175 THR A C 1
ATOM 1427 O O . THR A 1 175 ? -36.241 12.996 -1.006 1.00 36.09 175 THR A O 1
ATOM 1430 N N . SER A 1 176 ? -38.144 11.938 -1.515 1.00 48.12 176 SER A N 1
ATOM 1431 C CA . SER A 1 176 ? -38.936 13.122 -1.829 1.00 48.12 176 SER A CA 1
ATOM 1432 C C . SER A 1 176 ? -40.149 13.100 -0.903 1.00 48.12 176 SER A C 1
ATOM 1434 O O . SER A 1 176 ? -40.942 12.166 -0.970 1.00 48.12 176 SER A O 1
ATOM 1436 N N . PHE A 1 177 ? -40.261 14.130 -0.062 1.00 41.06 177 PHE A N 1
ATOM 1437 C CA . PHE A 1 177 ? -41.370 14.435 0.851 1.00 41.06 177 PHE A CA 1
ATOM 1438 C C . PHE A 1 177 ? -41.395 13.699 2.200 1.00 41.06 177 PHE A C 1
ATOM 1440 O O . PHE A 1 177 ? -42.193 12.806 2.443 1.00 41.06 177 PHE A O 1
ATOM 1447 N N . ASN A 1 178 ? -40.608 14.211 3.149 1.00 36.25 178 ASN A N 1
ATOM 1448 C CA . ASN A 1 178 ? -41.178 14.535 4.457 1.00 36.25 178 ASN A CA 1
ATOM 1449 C C . ASN A 1 178 ? -40.996 16.042 4.685 1.00 36.25 178 ASN A C 1
ATOM 1451 O O . ASN A 1 178 ? -39.910 16.519 5.012 1.00 36.25 178 ASN A O 1
ATOM 1455 N N . LEU A 1 179 ? -42.073 16.781 4.411 1.00 48.47 179 LEU A N 1
ATOM 1456 C CA . LEU A 1 179 ? -42.310 18.152 4.860 1.00 48.47 179 LEU A CA 1
ATOM 1457 C C . LEU A 1 179 ? -42.266 18.159 6.396 1.00 48.47 179 LEU A C 1
ATOM 1459 O O . LEU A 1 179 ? -43.013 17.403 7.011 1.00 48.47 179 LEU A O 1
ATOM 1463 N N . GLY A 1 180 ? -41.450 19.017 7.015 1.00 42.38 180 GLY A N 1
ATOM 1464 C CA . GLY A 1 180 ? -41.675 19.372 8.423 1.00 42.38 180 GLY A CA 1
ATOM 1465 C C . GLY A 1 180 ? -40.480 19.406 9.369 1.00 42.38 180 GLY A C 1
ATOM 1466 O O . GLY A 1 180 ? -40.702 19.468 10.573 1.00 42.38 180 GLY A O 1
ATOM 1467 N N . ARG A 1 181 ? -39.229 19.413 8.898 1.00 36.78 181 ARG A N 1
ATOM 1468 C CA . ARG A 1 181 ? -38.162 20.048 9.684 1.00 36.78 181 ARG A CA 1
ATOM 1469 C C . ARG A 1 181 ? -37.060 20.588 8.793 1.00 36.78 181 ARG A C 1
ATOM 1471 O O . ARG A 1 181 ? -36.424 19.852 8.045 1.00 36.78 181 ARG A O 1
ATOM 1478 N N . GLU A 1 182 ? -36.840 21.884 8.927 1.00 49.09 182 GLU A N 1
ATOM 1479 C CA . GLU A 1 182 ? -35.658 22.614 8.497 1.00 49.09 182 GLU A CA 1
ATOM 1480 C C . GLU A 1 182 ? -34.413 21.947 9.087 1.00 49.09 182 GLU A C 1
ATOM 1482 O O . GLU A 1 182 ? -33.961 22.251 10.186 1.00 49.09 182 GLU A O 1
ATOM 1487 N N . ASN A 1 183 ? -33.862 20.970 8.385 1.00 50.19 183 ASN A N 1
ATOM 1488 C CA . ASN A 1 183 ? -32.489 20.582 8.610 1.00 50.19 183 ASN A CA 1
ATOM 1489 C C . ASN A 1 183 ? -31.956 20.069 7.288 1.00 50.19 183 ASN A C 1
ATOM 1491 O O . ASN A 1 183 ? -32.300 18.976 6.843 1.00 50.19 183 ASN A O 1
ATOM 1495 N N . TRP A 1 184 ? -31.182 20.931 6.630 1.00 56.03 184 TRP A N 1
ATOM 1496 C CA . TRP A 1 184 ? -30.419 20.636 5.430 1.00 56.03 184 TRP A CA 1
ATOM 1497 C C . TRP A 1 184 ? -29.974 19.167 5.403 1.00 56.03 184 TRP A C 1
ATOM 1499 O O . TRP A 1 184 ? -29.102 18.785 6.183 1.00 56.03 184 TRP A O 1
ATOM 1509 N N . GLY A 1 185 ? -30.570 18.378 4.501 1.00 57.50 185 GLY A N 1
ATOM 1510 C CA . GLY A 1 185 ? -30.431 16.919 4.365 1.00 57.50 185 GLY A CA 1
ATOM 1511 C C . GLY A 1 185 ? -29.056 16.424 3.908 1.00 57.50 185 GLY A C 1
ATOM 1512 O O . GLY A 1 185 ? -28.960 15.488 3.129 1.00 57.50 185 GLY A O 1
ATOM 1513 N N . TRP A 1 186 ? -28.000 17.088 4.362 1.00 59.16 186 TRP A N 1
ATOM 1514 C CA . TRP A 1 186 ? -26.608 16.742 4.149 1.00 59.16 186 TRP A CA 1
ATOM 1515 C C . TRP A 1 186 ? -25.905 16.896 5.491 1.00 59.16 186 TRP A C 1
ATOM 1517 O O . TRP A 1 186 ? -25.774 18.016 6.003 1.00 59.16 186 TRP A O 1
ATOM 1527 N N . SER A 1 187 ? -25.413 15.803 6.068 1.00 77.31 187 SER A N 1
ATOM 1528 C CA . SER A 1 187 ? -24.525 15.913 7.223 1.00 77.31 187 SER A CA 1
ATOM 1529 C C . SER A 1 187 ? -23.295 16.752 6.838 1.00 77.31 187 SER A C 1
ATOM 1531 O O . SER A 1 187 ? -22.836 16.733 5.693 1.00 77.31 187 SER A O 1
ATOM 1533 N N . TRP A 1 188 ? -22.741 17.518 7.783 1.00 75.50 188 TRP A N 1
ATOM 1534 C CA . TRP A 1 188 ? -21.514 18.307 7.570 1.00 75.50 188 TRP A CA 1
ATOM 1535 C C . TRP A 1 188 ? -20.397 17.485 6.899 1.00 75.50 188 TRP A C 1
ATOM 1537 O O . TRP A 1 188 ? -19.691 17.977 6.020 1.00 75.50 188 TRP A O 1
ATOM 1547 N N . LYS A 1 189 ? -20.298 16.200 7.261 1.00 78.50 189 LYS A N 1
ATOM 1548 C CA . LYS A 1 189 ? -19.352 15.236 6.695 1.00 78.50 189 LYS A CA 1
ATOM 1549 C C . LYS A 1 189 ? -19.601 14.961 5.207 1.00 78.50 189 LYS A C 1
ATOM 1551 O O . LYS A 1 189 ? -18.649 14.963 4.434 1.00 78.50 189 LYS A O 1
ATOM 1556 N N . GLU A 1 190 ? -20.848 14.745 4.792 1.00 73.56 190 GLU A N 1
ATOM 1557 C CA . GLU A 1 190 ? -21.199 14.526 3.379 1.00 73.56 190 GLU A CA 1
ATOM 1558 C C . GLU A 1 190 ? -20.926 15.771 2.535 1.00 73.56 190 GLU A C 1
ATOM 1560 O O . GLU A 1 190 ? -20.386 15.656 1.437 1.00 73.56 190 GLU A O 1
ATOM 1565 N N . ARG A 1 191 ? -21.194 16.967 3.075 1.00 77.00 191 ARG A N 1
ATOM 1566 C CA . ARG A 1 191 ? -20.848 18.236 2.416 1.00 77.00 191 ARG A CA 1
ATOM 1567 C C . ARG A 1 191 ? -19.340 18.422 2.250 1.00 77.00 191 ARG A C 1
ATOM 1569 O O . ARG A 1 191 ? -18.899 18.795 1.167 1.00 77.00 191 ARG A O 1
ATOM 1576 N N . TRP A 1 192 ? -18.544 18.104 3.269 1.00 76.50 192 TRP A N 1
ATOM 1577 C CA . TRP A 1 192 ? -17.080 18.164 3.177 1.00 76.50 192 TRP A CA 1
ATOM 1578 C C . TRP A 1 192 ? -16.502 17.175 2.161 1.00 76.50 192 TRP A C 1
ATOM 1580 O O . TRP A 1 192 ? -15.571 17.506 1.428 1.00 76.50 192 TRP A O 1
ATOM 1590 N N . ILE A 1 193 ? -17.068 15.968 2.090 1.00 81.44 193 ILE A N 1
ATOM 1591 C CA . ILE A 1 193 ? -16.657 14.948 1.119 1.00 81.44 193 ILE A CA 1
ATOM 1592 C C . ILE A 1 193 ? -17.086 15.337 -0.303 1.00 81.44 193 ILE A C 1
ATOM 1594 O O . ILE A 1 193 ? -16.323 15.104 -1.237 1.00 81.44 193 ILE A O 1
ATOM 1598 N N . ALA A 1 194 ? -18.265 15.938 -0.484 1.00 76.56 194 ALA A N 1
ATOM 1599 C CA . ALA A 1 194 ? -18.756 16.390 -1.788 1.00 76.56 194 ALA A CA 1
ATOM 1600 C C . ALA A 1 194 ? -17.999 17.618 -2.314 1.00 76.56 194 ALA A C 1
ATOM 1602 O O . ALA A 1 194 ? -17.749 17.723 -3.514 1.00 76.56 194 ALA A O 1
ATOM 1603 N N . ALA A 1 195 ? -17.586 18.519 -1.418 1.00 77.25 195 ALA A N 1
ATOM 1604 C CA . ALA A 1 195 ? -16.830 19.714 -1.777 1.00 77.25 195 ALA A CA 1
ATOM 1605 C C . ALA A 1 195 ? -15.455 19.398 -2.388 1.00 77.25 195 ALA A C 1
ATOM 1607 O O . ALA A 1 195 ? 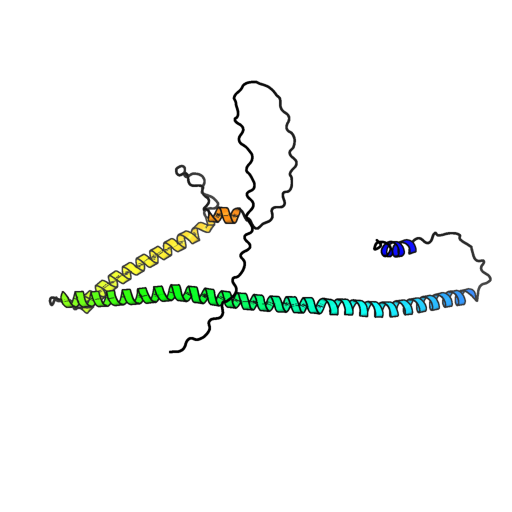-14.898 20.264 -3.056 1.00 77.25 195 ALA A O 1
ATOM 1608 N N . ARG A 1 196 ? -14.913 18.189 -2.144 1.00 76.62 196 ARG A N 1
ATOM 1609 C CA . ARG A 1 196 ? -13.549 17.748 -2.503 1.00 76.62 196 ARG A CA 1
ATOM 1610 C C . ARG A 1 196 ? -12.546 18.900 -2.614 1.00 76.62 196 ARG A C 1
ATOM 1612 O O . ARG A 1 196 ? -12.012 19.134 -3.695 1.00 76.62 196 ARG A O 1
ATOM 1619 N N . PRO A 1 197 ? -12.249 19.601 -1.502 1.00 68.69 197 PRO A N 1
ATOM 1620 C CA . PRO A 1 197 ? -11.389 20.787 -1.521 1.00 68.69 197 PRO A CA 1
ATOM 1621 C C . PRO A 1 197 ? -9.978 20.554 -2.087 1.00 68.69 197 PRO A C 1
ATOM 1623 O O . PRO A 1 197 ? -9.291 21.501 -2.450 1.00 68.69 197 PRO A O 1
ATOM 1626 N N . TRP A 1 198 ? -9.535 19.297 -2.148 1.00 71.56 198 TRP A N 1
ATOM 1627 C CA . TRP A 1 198 ? -8.239 18.862 -2.676 1.00 71.56 198 TRP A CA 1
ATOM 1628 C C . TRP A 1 198 ? -8.264 18.473 -4.166 1.00 71.56 198 TRP A C 1
ATOM 1630 O O . TRP A 1 198 ? -7.216 18.152 -4.724 1.00 71.56 198 TRP A O 1
ATOM 1640 N N . GLU A 1 199 ? -9.425 18.477 -4.829 1.00 71.88 199 GLU A N 1
ATOM 1641 C CA . GLU A 1 199 ? -9.524 18.311 -6.282 1.00 71.88 199 GLU A CA 1
ATOM 1642 C C . GLU A 1 199 ? -9.504 19.692 -6.955 1.00 71.88 199 GLU A C 1
ATOM 1644 O O . GLU A 1 199 ? -10.459 20.461 -6.862 1.00 71.88 199 GLU A O 1
ATOM 1649 N N . VAL A 1 200 ? -8.419 20.016 -7.666 1.00 59.34 200 VAL A N 1
ATOM 1650 C CA . VAL A 1 200 ? -8.315 21.255 -8.453 1.00 59.34 200 VAL A CA 1
ATOM 1651 C C . VAL A 1 200 ? -9.341 21.214 -9.589 1.00 59.34 200 VAL A C 1
ATOM 1653 O O . VAL A 1 200 ? -9.172 20.497 -10.575 1.00 59.34 200 VAL A O 1
ATOM 1656 N N . ARG A 1 201 ? -10.428 21.980 -9.462 1.00 69.19 201 ARG A N 1
ATOM 1657 C CA . ARG A 1 201 ? -11.411 22.157 -10.537 1.00 69.19 201 ARG A CA 1
ATOM 1658 C C . ARG A 1 201 ? -10.826 23.107 -11.585 1.00 69.19 201 ARG A C 1
ATOM 1660 O O . ARG A 1 201 ? -10.702 24.304 -11.344 1.00 69.19 201 ARG A O 1
ATOM 1667 N N . VAL A 1 202 ? -10.483 22.584 -12.760 1.00 49.50 202 VAL A N 1
ATOM 1668 C CA . VAL A 1 202 ? -10.189 23.412 -13.937 1.00 49.50 202 VAL A CA 1
ATOM 1669 C C . VAL A 1 202 ? -11.509 24.028 -14.402 1.00 49.50 202 VAL A C 1
ATOM 1671 O O . VAL A 1 202 ? -12.378 23.328 -14.920 1.00 49.50 202 VAL A O 1
ATOM 1674 N N . VAL A 1 203 ? -11.692 25.328 -14.168 1.00 51.62 203 VAL A N 1
ATOM 1675 C CA . VAL A 1 203 ? -12.862 26.080 -14.636 1.00 51.62 203 VAL A CA 1
ATOM 1676 C C . VAL A 1 203 ? -12.811 26.151 -16.163 1.00 51.62 203 VAL A C 1
ATOM 1678 O O . VAL A 1 203 ? -12.041 26.918 -16.735 1.00 51.62 203 VAL A O 1
ATOM 1681 N N . SER A 1 204 ? -13.626 25.338 -16.834 1.00 43.91 204 SER A N 1
ATOM 1682 C CA . SER A 1 204 ? -13.926 25.520 -18.252 1.00 43.91 204 SER A CA 1
ATOM 1683 C C . SER A 1 204 ? -14.963 26.637 -18.363 1.00 43.91 204 SER A C 1
ATOM 1685 O O . SER A 1 204 ? -16.103 26.483 -17.926 1.00 43.91 204 SER A O 1
ATOM 1687 N N . GLN A 1 205 ? -14.545 27.800 -18.862 1.00 39.56 205 GLN A N 1
ATOM 1688 C CA . GLN A 1 205 ? -15.431 28.934 -19.114 1.00 39.56 205 GLN A CA 1
ATOM 1689 C C . GLN A 1 205 ? -16.395 28.574 -20.253 1.00 39.56 205 GLN A C 1
ATOM 1691 O O . GLN A 1 205 ? -16.031 28.603 -21.426 1.00 39.56 205 GLN A O 1
ATOM 1696 N N . GLY A 1 206 ? -17.627 28.211 -19.898 1.00 39.88 206 GLY A N 1
ATOM 1697 C CA . GLY A 1 206 ? -18.730 28.080 -20.842 1.00 39.88 206 GLY A CA 1
ATOM 1698 C C . GLY A 1 206 ? -19.184 29.460 -21.315 1.00 39.88 206 GLY A C 1
ATOM 1699 O O . GLY A 1 206 ? -19.587 30.301 -20.516 1.00 39.88 206 GLY A O 1
ATOM 1700 N N . SER A 1 207 ? -19.121 29.688 -22.623 1.00 38.50 207 SER A N 1
ATOM 1701 C CA . SER A 1 207 ? -19.655 30.867 -23.302 1.00 38.50 207 SER A CA 1
ATOM 1702 C C . SER A 1 207 ? -21.163 31.015 -23.056 1.00 38.50 207 SER A C 1
ATOM 1704 O O . SER A 1 207 ? -21.945 30.154 -23.462 1.00 38.50 207 SER A O 1
ATOM 1706 N N . HIS A 1 208 ? -21.590 32.120 -22.446 1.00 37.28 208 HIS A N 1
ATOM 1707 C CA . HIS A 1 208 ? -23.003 32.496 -22.378 1.00 37.28 208 HIS A CA 1
ATOM 1708 C C . HIS A 1 208 ? -23.527 32.888 -23.776 1.00 37.28 208 HIS A C 1
ATOM 1710 O O . HIS A 1 208 ? -22.950 33.788 -24.393 1.00 37.28 208 HIS A O 1
ATOM 1716 N N . PRO A 1 209 ? -24.639 32.319 -24.282 1.00 41.44 209 PRO A N 1
ATOM 1717 C CA . PRO A 1 209 ? -25.340 32.893 -25.422 1.00 41.44 209 PRO A CA 1
ATOM 1718 C C . PRO A 1 209 ? -26.243 34.041 -24.941 1.00 41.44 209 PRO A C 1
ATOM 1720 O O . PRO A 1 209 ? -27.118 33.863 -24.093 1.00 41.44 209 PRO A O 1
ATOM 1723 N N . LYS A 1 210 ? -26.022 35.241 -25.494 1.00 36.78 210 LYS A N 1
ATOM 1724 C CA . LYS A 1 210 ? -26.876 36.426 -25.316 1.00 36.78 210 LYS A CA 1
ATOM 1725 C C . LYS A 1 210 ? -28.311 36.116 -25.763 1.00 36.78 210 LYS A C 1
ATOM 1727 O O . LYS A 1 210 ? -28.561 35.966 -26.956 1.00 36.78 210 LYS A O 1
ATOM 1732 N N . LYS A 1 211 ? -29.259 36.106 -24.823 1.00 36.28 211 LYS A N 1
ATOM 1733 C CA . LYS A 1 211 ? -30.684 36.330 -25.110 1.00 36.28 211 LYS A CA 1
ATOM 1734 C C . LYS A 1 211 ? -30.971 37.828 -25.040 1.00 36.28 211 LYS A C 1
ATOM 1736 O O . LYS A 1 211 ? -30.704 38.470 -24.028 1.00 36.28 211 LYS A O 1
ATOM 1741 N N . ALA A 1 212 ? -31.500 38.363 -26.133 1.00 35.78 212 ALA A N 1
ATOM 1742 C CA . ALA A 1 212 ? -32.072 39.696 -26.219 1.00 35.78 212 ALA A CA 1
ATOM 1743 C C . ALA A 1 212 ? -33.481 39.700 -25.605 1.00 35.78 212 ALA A C 1
ATOM 1745 O O . ALA A 1 212 ? -34.287 38.852 -25.982 1.00 35.78 212 ALA A O 1
ATOM 1746 N N . ASN A 1 213 ? -33.787 40.648 -24.710 1.00 34.94 213 ASN A N 1
ATOM 1747 C CA . ASN A 1 213 ? -35.093 41.315 -24.698 1.00 34.94 213 ASN A CA 1
ATOM 1748 C C . ASN A 1 213 ? -35.076 42.654 -23.924 1.00 34.94 213 ASN A C 1
ATOM 1750 O O . ASN A 1 213 ? -34.173 42.910 -23.132 1.00 34.94 213 ASN A O 1
ATOM 1754 N N . GLY A 1 214 ? -36.069 43.493 -24.232 1.00 31.56 214 GLY A N 1
ATOM 1755 C CA . GLY A 1 214 ? -36.181 44.942 -24.035 1.00 31.56 214 GLY A CA 1
ATOM 1756 C C . GLY A 1 214 ? -36.067 45.538 -22.622 1.00 31.56 214 GLY A C 1
ATOM 1757 O O . GLY A 1 214 ? -36.545 44.996 -21.632 1.00 31.56 214 GLY A O 1
ATOM 1758 N N . LYS A 1 215 ? -35.503 46.755 -22.601 1.00 31.12 215 LYS A N 1
ATOM 1759 C CA . LYS A 1 215 ? -35.842 47.886 -21.708 1.00 31.12 215 LYS A CA 1
ATOM 1760 C C . LYS A 1 215 ? -37.284 48.347 -22.040 1.00 31.12 215 LYS A C 1
ATOM 1762 O O . LYS A 1 215 ? -37.676 48.208 -23.190 1.00 31.12 215 LYS A O 1
ATOM 1767 N N . GLN A 1 216 ? -38.118 48.932 -21.175 1.00 30.91 216 GLN A N 1
ATOM 1768 C CA . GLN A 1 216 ? -37.888 49.795 -20.010 1.00 30.91 216 GLN A CA 1
ATOM 1769 C C . GLN A 1 216 ? -39.225 49.993 -19.252 1.00 30.91 216 GLN A C 1
ATOM 1771 O O . GLN A 1 216 ? -40.276 50.009 -19.887 1.00 30.91 216 GLN A O 1
ATOM 1776 N N . GLY A 1 217 ? -39.185 50.224 -17.932 1.00 27.41 217 GLY A N 1
ATOM 1777 C CA . GLY A 1 217 ? -40.377 50.559 -17.136 1.00 27.41 217 GLY A CA 1
ATOM 1778 C C . GLY A 1 217 ? -40.116 50.840 -15.646 1.00 27.41 217 GLY A C 1
ATOM 1779 O O . GLY A 1 217 ? -40.488 50.034 -14.815 1.00 27.41 217 GLY A O 1
ATOM 1780 N N . SER A 1 218 ? -39.439 51.963 -15.376 1.00 27.80 218 SER A N 1
ATOM 1781 C CA . SER A 1 218 ? -39.436 52.893 -14.216 1.00 27.80 218 SER A CA 1
ATOM 1782 C C . SER A 1 218 ? -39.775 52.497 -12.750 1.00 27.80 218 SER A C 1
ATOM 1784 O O . SER A 1 218 ? -40.758 51.818 -12.481 1.00 27.80 218 SER A O 1
ATOM 1786 N N . LYS A 1 219 ? -39.060 53.197 -11.835 1.00 30.91 219 LYS A N 1
ATOM 1787 C CA . LYS A 1 219 ? -39.203 53.379 -10.359 1.00 30.91 219 LYS A CA 1
ATOM 1788 C C . LYS A 1 219 ? -38.706 52.213 -9.489 1.00 30.91 219 LYS A C 1
ATOM 1790 O O . LYS A 1 219 ? -39.095 51.083 -9.713 1.00 30.91 219 LYS A O 1
ATOM 1795 N N . GLY A 1 220 ? -37.883 52.378 -8.454 1.00 26.42 220 GLY A N 1
ATOM 1796 C CA . GLY A 1 220 ? -37.354 53.525 -7.709 1.00 26.42 220 GLY A CA 1
ATOM 1797 C C . GLY A 1 220 ? -37.053 53.013 -6.289 1.00 26.42 220 GLY A C 1
ATOM 1798 O O . GLY A 1 220 ? -37.855 52.245 -5.769 1.00 26.42 220 GLY A O 1
ATOM 1799 N N . GLY A 1 221 ? -35.922 53.379 -5.681 1.00 28.33 221 GLY A N 1
ATOM 1800 C CA . GLY A 1 221 ? -35.607 53.007 -4.293 1.00 28.33 221 GLY A CA 1
ATOM 1801 C C . GLY A 1 221 ? -34.114 52.809 -4.045 1.00 28.33 221 GLY A C 1
ATOM 1802 O O . GLY A 1 221 ? -33.462 52.070 -4.770 1.00 28.33 221 GLY A O 1
ATOM 1803 N N . GLU A 1 222 ? -33.604 53.532 -3.055 1.00 31.59 222 GLU A N 1
ATOM 1804 C CA . GLU A 1 222 ? -32.207 53.707 -2.654 1.00 31.59 222 GLU A CA 1
ATOM 1805 C C . GLU A 1 222 ? -31.494 52.403 -2.263 1.00 31.59 222 GLU A C 1
ATOM 1807 O O . GLU A 1 222 ? -32.051 51.573 -1.550 1.00 31.59 222 GLU A O 1
ATOM 1812 N N . GLU A 1 223 ? -30.224 52.268 -2.661 1.00 28.84 223 GLU A N 1
ATOM 1813 C CA . GLU A 1 223 ? -29.325 51.225 -2.161 1.00 28.84 223 GLU A CA 1
ATOM 1814 C C . GLU A 1 223 ? -28.082 51.874 -1.535 1.00 28.84 223 GLU A C 1
ATOM 1816 O O . GLU A 1 223 ? -27.322 52.610 -2.172 1.00 28.84 223 GLU A O 1
ATOM 1821 N N . VAL A 1 224 ? -27.943 51.617 -0.236 1.00 37.03 224 VAL A N 1
ATOM 1822 C CA . VAL A 1 224 ? -26.808 51.938 0.625 1.00 37.03 224 VAL A CA 1
ATOM 1823 C C . VAL A 1 224 ? -25.579 51.177 0.127 1.00 37.03 224 VAL A C 1
ATOM 1825 O O . VAL A 1 224 ? -25.629 49.970 -0.091 1.00 37.03 224 VAL A O 1
ATOM 1828 N N . LYS A 1 225 ? -24.463 51.888 -0.054 1.00 38.22 225 LYS A N 1
ATOM 1829 C CA . LYS A 1 225 ? -23.163 51.280 -0.349 1.00 38.22 225 LYS A CA 1
ATOM 1830 C C . LYS A 1 225 ? -22.562 50.707 0.931 1.00 38.22 225 LYS A C 1
ATOM 1832 O O . LYS A 1 225 ? -22.202 51.488 1.806 1.00 38.22 225 LYS A O 1
ATOM 1837 N N . ASP A 1 226 ? -22.358 49.395 0.963 1.00 37.06 226 ASP A N 1
ATOM 1838 C CA . ASP A 1 226 ? -21.356 48.761 1.821 1.00 37.06 226 ASP A CA 1
ATOM 1839 C C . ASP A 1 226 ? -20.194 48.201 0.974 1.00 37.06 226 ASP A C 1
ATOM 1841 O O . ASP A 1 226 ? -20.407 47.799 -0.175 1.00 37.06 226 ASP A O 1
ATOM 1845 N N . PRO A 1 227 ? -18.955 48.233 1.500 1.00 45.47 227 PRO A N 1
ATOM 1846 C CA . PRO A 1 227 ? -17.732 47.970 0.747 1.00 45.47 227 PRO A CA 1
ATOM 1847 C C . PRO A 1 227 ? -17.344 46.483 0.677 1.00 45.47 227 PRO A C 1
ATOM 1849 O O . PRO A 1 227 ? -17.744 45.658 1.497 1.00 45.47 227 PRO A O 1
ATOM 1852 N N . ASP A 1 228 ? -16.497 46.180 -0.308 1.00 37.78 228 ASP A N 1
ATOM 1853 C CA . ASP A 1 228 ? -15.908 44.872 -0.608 1.00 37.78 228 ASP A CA 1
ATOM 1854 C C . ASP A 1 228 ? -15.266 44.165 0.611 1.00 37.78 228 ASP A C 1
ATOM 1856 O O . ASP A 1 228 ? -14.616 44.812 1.441 1.00 37.78 228 ASP A O 1
ATOM 1860 N N . PRO A 1 229 ? -15.334 42.821 0.708 1.00 36.34 229 PRO A N 1
ATOM 1861 C CA . PRO A 1 229 ? -14.644 42.083 1.755 1.00 36.34 229 PRO A CA 1
ATOM 1862 C C . PRO A 1 229 ? -13.132 42.027 1.492 1.00 36.34 229 PRO A C 1
ATOM 1864 O O . PRO A 1 229 ? -12.640 41.386 0.561 1.00 36.34 229 PRO A O 1
ATOM 1867 N N . VAL A 1 230 ? -12.397 42.687 2.384 1.00 33.84 230 VAL A N 1
ATOM 1868 C CA . VAL A 1 230 ? -10.941 42.642 2.537 1.00 33.84 230 VAL A CA 1
ATOM 1869 C C . VAL A 1 230 ? -10.457 41.197 2.709 1.00 33.84 230 VAL A C 1
ATOM 1871 O O . VAL A 1 230 ? -10.855 40.487 3.632 1.00 33.84 230 VAL A O 1
ATOM 1874 N N . ILE A 1 231 ? -9.530 40.789 1.841 1.00 37.56 231 ILE A N 1
ATOM 1875 C CA . ILE A 1 231 ? -8.701 39.590 1.997 1.00 37.56 231 ILE A CA 1
ATOM 1876 C C . ILE A 1 231 ? -7.820 39.788 3.238 1.00 37.56 231 ILE A C 1
ATOM 1878 O O . ILE A 1 231 ? -6.857 40.556 3.215 1.00 37.56 231 ILE A O 1
ATOM 1882 N N . SER A 1 232 ? -8.135 39.100 4.333 1.00 33.91 232 SER A N 1
ATOM 1883 C CA . SER A 1 232 ? -7.291 39.055 5.525 1.00 33.91 232 SER A CA 1
ATOM 1884 C C . SER A 1 232 ? -6.138 38.070 5.317 1.00 33.91 232 SER A C 1
ATOM 1886 O O . SER A 1 232 ? -6.281 36.849 5.370 1.00 33.91 232 SER A O 1
ATOM 1888 N N . ALA A 1 233 ? -4.962 38.634 5.051 1.00 32.16 233 ALA A N 1
ATOM 1889 C CA . ALA A 1 233 ? -3.687 37.937 5.067 1.00 32.16 233 ALA A CA 1
ATOM 1890 C C . ALA A 1 233 ? -3.326 37.490 6.498 1.00 32.16 233 ALA A C 1
ATOM 1892 O O . ALA A 1 233 ? -3.390 38.271 7.447 1.00 32.16 233 ALA A O 1
ATOM 1893 N N . LEU A 1 234 ? -2.908 36.229 6.637 1.00 38.06 234 LEU A N 1
ATOM 1894 C CA . LEU A 1 234 ? -2.275 35.678 7.839 1.00 38.06 234 LEU A CA 1
ATOM 1895 C C . LEU A 1 234 ? -0.974 36.445 8.168 1.00 38.06 234 LEU A C 1
ATOM 1897 O O . LEU A 1 234 ? -0.126 36.576 7.279 1.00 38.06 234 LEU A O 1
ATOM 1901 N N . PRO A 1 235 ? -0.729 36.874 9.421 1.00 41.38 235 PRO A N 1
ATOM 1902 C CA . PRO A 1 235 ? 0.567 37.411 9.807 1.00 41.38 235 PRO A CA 1
ATOM 1903 C C . PRO A 1 235 ? 1.561 36.289 10.144 1.00 41.38 235 PRO A C 1
ATOM 1905 O O . PRO A 1 235 ? 1.335 35.425 10.991 1.00 41.38 235 PRO A O 1
ATOM 1908 N N . ASN A 1 236 ? 2.697 36.348 9.456 1.00 33.81 236 ASN A N 1
ATOM 1909 C CA . ASN A 1 236 ? 3.885 35.527 9.634 1.00 33.81 236 ASN A CA 1
ATOM 1910 C C . ASN A 1 236 ? 4.577 35.860 10.973 1.00 33.81 236 ASN A C 1
ATOM 1912 O O . ASN A 1 236 ? 5.187 36.919 11.113 1.00 33.81 236 ASN A O 1
ATOM 1916 N N . GLY A 1 237 ? 4.493 34.960 11.955 1.00 32.19 237 GLY A N 1
ATOM 1917 C CA . GLY A 1 237 ? 5.177 35.078 13.245 1.00 32.19 237 GLY A CA 1
ATOM 1918 C C . GLY A 1 237 ? 6.500 34.311 13.267 1.00 32.19 237 GLY A C 1
ATOM 1919 O O . GLY A 1 237 ? 6.524 33.114 13.542 1.00 32.19 237 GLY A O 1
ATOM 1920 N N . LYS A 1 238 ? 7.614 35.010 13.016 1.00 35.41 238 LYS A N 1
ATOM 1921 C CA . LYS A 1 238 ? 8.968 34.560 13.383 1.00 35.41 238 LYS A CA 1
ATOM 1922 C C . LYS A 1 238 ? 9.066 34.500 14.911 1.00 35.41 238 LYS A C 1
ATOM 1924 O O . LYS A 1 238 ? 9.070 35.544 15.555 1.00 35.41 238 LYS A O 1
ATOM 1929 N N . VAL A 1 239 ? 9.208 33.307 15.483 1.00 35.53 239 VAL A N 1
ATOM 1930 C CA . VAL A 1 239 ? 9.599 33.136 16.890 1.00 35.53 239 VAL A CA 1
ATOM 1931 C C . VAL A 1 239 ? 11.064 32.717 16.936 1.00 35.53 239 VAL A C 1
ATOM 1933 O O . VAL A 1 239 ? 11.449 31.669 16.421 1.00 35.53 239 VAL A O 1
ATOM 1936 N N . ALA A 1 240 ? 11.885 33.591 17.516 1.00 34.12 240 ALA A N 1
ATOM 1937 C CA . ALA A 1 240 ? 13.295 33.367 17.788 1.00 34.12 240 ALA A CA 1
ATOM 1938 C C . ALA A 1 240 ? 13.473 32.423 18.991 1.00 34.12 240 ALA A C 1
ATOM 1940 O O . ALA A 1 240 ? 12.784 32.546 20.002 1.00 34.12 240 ALA A O 1
ATOM 1941 N N . ALA A 1 241 ? 14.415 31.488 18.871 1.00 37.94 241 ALA A N 1
ATOM 1942 C CA . ALA A 1 241 ? 14.790 30.540 19.914 1.00 37.94 241 ALA A CA 1
ATOM 1943 C C . ALA A 1 241 ? 15.537 31.224 21.083 1.00 37.94 241 ALA A C 1
ATOM 1945 O O . ALA A 1 241 ? 16.405 32.066 20.830 1.00 37.94 241 ALA A O 1
ATOM 1946 N N . PRO A 1 242 ? 15.288 30.848 22.351 1.00 44.84 242 PRO A N 1
ATOM 1947 C CA . PRO A 1 242 ? 16.100 31.304 23.474 1.00 44.84 242 PRO A CA 1
ATOM 1948 C C . PRO A 1 242 ? 17.362 30.438 23.653 1.00 44.84 242 PRO A C 1
ATOM 1950 O O . PRO A 1 242 ? 17.318 29.210 23.597 1.00 44.84 242 PRO A O 1
ATOM 1953 N N . LYS A 1 243 ? 18.504 31.101 23.884 1.00 40.38 243 LYS A N 1
ATOM 1954 C CA . LYS A 1 243 ? 19.805 30.488 24.212 1.00 40.38 243 LYS A CA 1
ATOM 1955 C C . LYS A 1 243 ? 19.807 29.912 25.644 1.00 40.38 243 LYS A C 1
ATOM 1957 O O . LYS A 1 243 ? 19.230 30.542 26.532 1.00 40.38 243 LYS A O 1
ATOM 1962 N N . PRO A 1 244 ? 20.504 28.793 25.913 1.00 44.22 244 PRO A N 1
ATOM 1963 C CA . PRO A 1 244 ? 20.620 28.234 27.260 1.00 44.22 244 PRO A CA 1
ATOM 1964 C C . PRO A 1 244 ? 21.604 29.030 28.138 1.00 44.22 244 PRO A C 1
ATOM 1966 O O . PRO A 1 244 ? 22.720 29.345 27.719 1.00 44.22 244 PRO A O 1
ATOM 1969 N N . LYS A 1 245 ? 21.192 29.336 29.376 1.00 44.28 245 LYS A N 1
ATOM 1970 C CA . LYS A 1 245 ? 22.046 29.899 30.434 1.00 44.28 245 LYS A CA 1
ATOM 1971 C C . LYS A 1 245 ? 22.814 28.771 31.138 1.00 44.28 245 LYS A C 1
ATOM 1973 O O . LYS A 1 245 ? 22.211 27.793 31.569 1.00 44.28 245 LYS A O 1
ATOM 1978 N N . LYS A 1 246 ? 24.137 28.935 31.257 1.00 36.84 246 LYS A N 1
ATOM 1979 C CA . LYS A 1 246 ? 25.037 28.139 32.111 1.00 36.84 246 LYS A CA 1
ATOM 1980 C C . LYS A 1 246 ? 24.633 28.295 33.583 1.00 36.84 246 LYS A C 1
ATOM 1982 O O . LYS A 1 246 ? 24.487 29.423 34.045 1.00 36.84 246 LYS A O 1
ATOM 1987 N N . VAL A 1 247 ? 24.529 27.183 34.303 1.00 47.88 247 VAL A N 1
ATOM 1988 C CA . VAL A 1 247 ? 24.475 27.134 35.771 1.00 47.88 247 VAL A CA 1
ATOM 1989 C C . VAL A 1 247 ? 25.850 26.669 36.258 1.00 47.88 247 VAL A C 1
ATOM 1991 O O . VAL A 1 247 ? 26.371 25.675 35.756 1.00 47.88 247 VAL A O 1
ATOM 1994 N N . ALA A 1 248 ? 26.455 27.436 37.164 1.00 50.72 248 ALA A N 1
ATOM 1995 C CA . ALA A 1 248 ? 27.663 27.073 37.906 1.00 50.72 248 ALA A CA 1
ATOM 1996 C C . ALA A 1 248 ? 27.271 26.338 39.207 1.00 50.72 248 ALA A C 1
ATOM 1998 O O . ALA A 1 248 ? 26.155 26.553 39.686 1.00 50.72 248 ALA A O 1
ATOM 1999 N N . PRO A 1 249 ? 28.140 25.478 39.769 1.00 49.91 249 PRO A N 1
ATOM 2000 C CA . PRO A 1 249 ? 27.852 24.751 41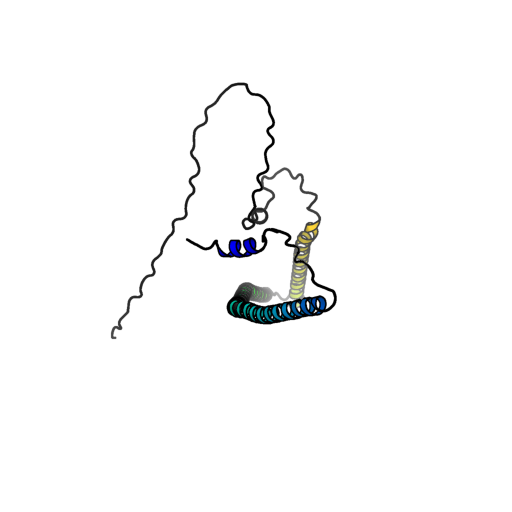.002 1.00 49.91 249 PRO A CA 1
ATOM 2001 C C . PRO A 1 249 ? 28.020 25.665 42.224 1.00 49.91 249 PRO A C 1
ATOM 2003 O O . PRO A 1 249 ? 28.886 26.538 42.225 1.00 49.91 249 PRO A O 1
ATOM 2006 N N . ALA A 1 250 ? 27.194 25.456 43.249 1.00 51.16 250 ALA A N 1
ATOM 2007 C CA . ALA A 1 250 ? 27.351 26.064 44.565 1.00 51.16 250 ALA A CA 1
ATOM 2008 C C . ALA A 1 250 ? 27.610 24.957 45.593 1.00 51.16 250 ALA A C 1
ATOM 2010 O O . ALA A 1 250 ? 26.924 23.934 45.584 1.00 51.16 250 ALA A O 1
ATOM 2011 N N . ASP A 1 251 ? 28.629 25.198 46.412 1.00 45.34 251 ASP A N 1
ATOM 2012 C CA . ASP A 1 251 ? 29.075 24.407 47.554 1.00 45.34 251 ASP A CA 1
ATOM 2013 C C . ASP A 1 251 ? 27.995 24.252 48.639 1.00 45.34 251 ASP A C 1
ATOM 2015 O O . ASP A 1 251 ? 27.149 25.136 48.817 1.00 45.34 251 ASP A O 1
ATOM 2019 N N . GLY A 1 252 ? 28.080 23.149 49.392 1.00 46.88 252 GLY A N 1
ATOM 2020 C CA . GLY A 1 252 ? 27.267 22.847 50.574 1.00 46.88 252 GLY A CA 1
ATOM 2021 C C . GLY A 1 252 ? 27.136 21.356 50.824 1.00 46.88 252 GLY A C 1
ATOM 2022 O O . GLY A 1 252 ? 26.151 20.782 50.314 1.00 46.88 252 GLY A O 1
#